Protein AF-A0A931XWQ8-F1 (afdb_monomer_lite)

pLDDT: mean 71.51, std 13.57, range [34.16, 90.56]

Radius of gyration: 16.44 Å; chains: 1; bounding box: 40×34×44 Å

Sequence (235 aa):
MRRKSSWDPRKTVRRCAREARLLRASGARLTRVEERSMDAAIRRLDQKFLREKAELVRDTMLEILRHRKRTPNTLLQRNIWASLDAIALHLDHAGLTPVFKRVAPKMFRDTRLDSPHVVNFEWQLMRDFLGVNERQAAALGLPKTEIAEVLSYAEEHKAGRCGLPYIASRKFSFQESFRRFCGRPDKILEIHHSPQAKAAVAIITGVVNIITLFGLWGITVITVVVLIIIGCAGC

Structure (mmCIF, N/CA/C/O backbone):
data_AF-A0A931XWQ8-F1
#
_entry.id   AF-A0A931XWQ8-F1
#
loop_
_atom_site.group_PDB
_atom_site.id
_atom_site.type_symbol
_atom_site.label_atom_id
_atom_site.label_alt_id
_atom_site.label_comp_id
_atom_site.label_asym_id
_atom_site.label_entity_id
_atom_site.label_seq_id
_atom_site.pdbx_PDB_ins_code
_atom_site.Cartn_x
_atom_site.Cartn_y
_atom_site.Cartn_z
_atom_site.occupancy
_atom_site.B_iso_or_equiv
_atom_site.auth_seq_id
_atom_site.auth_comp_id
_atom_site.auth_asym_id
_atom_site.auth_atom_id
_atom_site.pdbx_PDB_model_num
ATOM 1 N N . MET A 1 1 ? 3.502 16.973 24.111 1.00 34.78 1 MET A N 1
ATOM 2 C CA . MET A 1 1 ? 4.657 16.042 24.143 1.00 34.78 1 MET A CA 1
ATOM 3 C C . MET A 1 1 ? 4.666 15.192 22.873 1.00 34.78 1 MET A C 1
ATOM 5 O O . MET A 1 1 ? 3.773 14.370 22.711 1.00 34.78 1 MET A O 1
ATOM 9 N N . ARG A 1 2 ? 5.623 15.384 21.951 1.00 34.16 2 ARG A N 1
ATOM 10 C CA . ARG A 1 2 ? 5.795 14.479 20.796 1.00 34.16 2 ARG A CA 1
ATOM 11 C C . ARG A 1 2 ? 6.419 13.176 21.306 1.00 34.16 2 ARG A C 1
ATOM 13 O O . ARG A 1 2 ? 7.596 13.170 21.659 1.00 34.16 2 ARG A O 1
ATOM 20 N N . ARG A 1 3 ? 5.647 12.085 21.395 1.00 41.81 3 ARG A N 1
ATOM 21 C CA . ARG A 1 3 ? 6.222 10.751 21.636 1.00 41.81 3 ARG A CA 1
ATOM 22 C C . ARG A 1 3 ? 7.188 10.465 20.484 1.00 41.81 3 ARG A C 1
ATOM 24 O O . ARG A 1 3 ? 6.767 10.466 19.332 1.00 41.81 3 ARG A O 1
ATOM 31 N N . LYS A 1 4 ? 8.479 10.258 20.775 1.00 42.62 4 LYS A N 1
ATOM 32 C CA . LYS A 1 4 ? 9.423 9.729 19.780 1.00 42.62 4 LYS A CA 1
ATOM 33 C C . LYS A 1 4 ? 8.841 8.407 19.279 1.00 42.62 4 LYS A C 1
ATOM 35 O O . LYS A 1 4 ? 8.674 7.479 20.066 1.00 42.62 4 LYS A O 1
ATOM 40 N N . SER A 1 5 ? 8.486 8.362 17.997 1.00 49.62 5 SER A N 1
ATOM 41 C CA . SER A 1 5 ? 8.037 7.149 17.317 1.00 49.62 5 SER A CA 1
ATOM 42 C C . SER A 1 5 ? 9.050 6.030 17.577 1.00 49.62 5 SER A C 1
ATOM 44 O O . SER A 1 5 ? 10.210 6.156 17.193 1.00 49.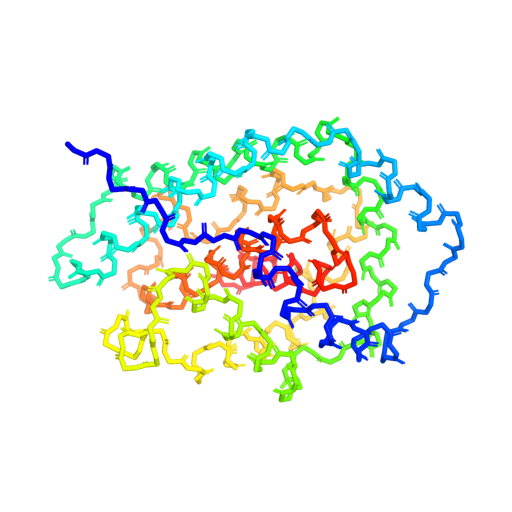62 5 SER A O 1
ATOM 46 N N . SER A 1 6 ? 8.620 4.948 18.233 1.00 56.09 6 SER A N 1
ATOM 47 C CA . SER A 1 6 ? 9.423 3.729 18.427 1.00 56.09 6 SER A CA 1
ATOM 48 C C . SER A 1 6 ? 9.629 2.951 17.124 1.00 56.09 6 SER A C 1
ATOM 50 O O . SER A 1 6 ? 10.470 2.056 17.060 1.00 56.09 6 SER A O 1
ATOM 52 N N . TRP A 1 7 ? 8.870 3.295 16.083 1.00 62.00 7 TRP A N 1
ATOM 53 C CA . TRP A 1 7 ? 9.007 2.720 14.758 1.00 62.00 7 TRP A CA 1
ATOM 54 C C . TRP A 1 7 ? 10.238 3.288 14.045 1.00 62.00 7 TRP A C 1
ATOM 56 O O . TRP A 1 7 ? 10.351 4.496 13.818 1.00 62.00 7 TRP A O 1
ATOM 66 N N . ASP A 1 8 ? 11.147 2.381 13.688 1.00 67.00 8 ASP A N 1
ATOM 67 C CA . ASP A 1 8 ? 12.317 2.631 12.853 1.00 67.00 8 ASP A CA 1
ATOM 68 C C . ASP A 1 8 ? 12.093 1.960 11.482 1.00 67.00 8 ASP A C 1
ATOM 70 O O . ASP A 1 8 ? 12.146 0.722 11.376 1.00 67.00 8 ASP A O 1
ATOM 74 N N . PRO A 1 9 ? 11.862 2.749 10.415 1.00 60.75 9 PRO A N 1
ATOM 75 C CA . PRO A 1 9 ? 11.660 2.225 9.069 1.00 60.75 9 PRO A CA 1
ATOM 76 C C . PRO A 1 9 ? 12.834 1.362 8.596 1.00 60.75 9 PRO A C 1
ATOM 78 O O . PRO A 1 9 ? 12.629 0.365 7.910 1.00 60.75 9 PRO A O 1
ATOM 81 N N . ARG A 1 10 ? 14.072 1.674 9.006 1.00 63.88 10 ARG A N 1
ATOM 82 C CA . ARG A 1 10 ? 15.266 0.925 8.585 1.00 63.88 10 ARG A CA 1
ATOM 83 C C . ARG A 1 10 ? 15.329 -0.449 9.242 1.00 63.88 10 ARG A C 1
ATOM 85 O O . ARG A 1 10 ? 15.713 -1.412 8.581 1.00 63.88 10 ARG A O 1
ATOM 92 N N . LYS A 1 11 ? 14.941 -0.571 10.516 1.00 67.62 11 LYS A N 1
ATOM 93 C CA . LYS A 1 11 ? 14.833 -1.878 11.197 1.00 67.62 11 LYS A CA 1
ATOM 94 C C . LYS A 1 11 ? 13.715 -2.727 10.602 1.00 67.62 11 LYS A C 1
ATOM 96 O O . LYS A 1 11 ? 13.944 -3.905 10.338 1.00 67.62 11 LYS A O 1
ATOM 101 N N . THR A 1 12 ? 12.567 -2.107 10.329 1.00 63.72 12 THR A N 1
ATOM 102 C CA . THR A 1 12 ? 11.424 -2.753 9.664 1.00 63.72 12 THR A CA 1
ATOM 103 C C . THR A 1 12 ? 11.852 -3.306 8.301 1.00 63.72 12 THR A C 1
ATOM 105 O O . THR A 1 12 ? 11.728 -4.501 8.050 1.00 63.72 12 THR A O 1
ATOM 108 N N . VAL A 1 13 ? 12.493 -2.478 7.468 1.00 57.38 13 VAL A N 1
ATOM 109 C CA . VAL A 1 13 ? 13.026 -2.875 6.154 1.00 57.38 13 VAL A CA 1
ATOM 110 C C . VAL A 1 13 ? 14.079 -3.982 6.271 1.00 57.38 13 VAL A C 1
ATOM 112 O O . VAL A 1 13 ? 14.017 -4.952 5.526 1.00 57.38 13 VAL A O 1
ATOM 115 N N . ARG A 1 14 ? 15.027 -3.907 7.215 1.00 64.38 14 ARG A N 1
ATOM 116 C CA . ARG A 1 14 ? 16.051 -4.960 7.392 1.00 64.38 14 ARG A CA 1
ATOM 117 C C . ARG A 1 14 ? 15.453 -6.308 7.793 1.00 64.38 14 ARG A C 1
ATOM 119 O O . ARG A 1 14 ? 15.877 -7.326 7.254 1.00 64.38 14 ARG A O 1
ATOM 126 N N . ARG A 1 15 ? 14.474 -6.326 8.704 1.00 63.69 15 ARG A N 1
ATOM 127 C CA . ARG A 1 15 ? 13.771 -7.556 9.106 1.00 63.69 15 ARG A CA 1
ATOM 128 C C . ARG A 1 15 ? 12.978 -8.141 7.932 1.00 63.69 15 ARG A C 1
ATOM 130 O O . ARG A 1 15 ? 13.037 -9.341 7.686 1.00 63.69 15 ARG A O 1
ATOM 137 N N . CYS A 1 16 ? 12.344 -7.270 7.153 1.00 55.31 16 CYS A N 1
ATOM 138 C CA . CYS A 1 16 ? 11.583 -7.623 5.959 1.00 55.31 16 CYS A CA 1
ATOM 139 C C . CYS A 1 16 ? 12.455 -8.094 4.781 1.00 55.31 16 CYS A C 1
ATOM 141 O O . CYS A 1 16 ? 11.989 -8.841 3.924 1.00 55.31 16 CYS A O 1
ATOM 143 N N . ALA A 1 17 ? 13.733 -7.706 4.733 1.00 58.91 17 ALA A N 1
ATOM 144 C CA . ALA A 1 17 ? 14.622 -7.996 3.608 1.00 58.91 17 ALA A CA 1
ATOM 145 C C . ALA A 1 17 ? 14.921 -9.487 3.421 1.00 58.91 17 ALA A C 1
ATOM 147 O O . ALA A 1 17 ? 15.216 -9.917 2.306 1.00 58.91 17 ALA A O 1
ATOM 148 N N . ARG A 1 18 ? 14.845 -10.285 4.491 1.00 61.44 18 ARG A N 1
ATOM 149 C CA . ARG A 1 18 ? 15.024 -11.740 4.415 1.00 61.44 18 ARG A CA 1
ATOM 150 C C . ARG A 1 18 ? 13.851 -12.408 3.695 1.00 61.44 18 ARG A C 1
ATOM 152 O O . ARG A 1 18 ? 14.070 -13.189 2.780 1.00 61.44 18 ARG A O 1
ATOM 159 N N . GLU A 1 19 ? 12.630 -12.035 4.054 1.00 57.16 19 GLU A N 1
ATOM 160 C CA . GLU A 1 19 ? 11.400 -12.545 3.435 1.00 57.16 19 GLU A CA 1
ATOM 161 C C . GLU A 1 19 ? 11.231 -12.014 1.998 1.00 57.16 19 GLU A C 1
ATOM 163 O O . GLU A 1 19 ? 10.825 -12.736 1.093 1.00 57.16 19 GLU A O 1
ATOM 168 N N . ALA A 1 20 ? 11.680 -10.784 1.731 1.00 54.94 20 ALA A N 1
ATOM 169 C CA . ALA A 1 20 ? 11.745 -10.219 0.382 1.00 54.94 20 ALA A CA 1
ATOM 170 C C . ALA A 1 20 ? 12.610 -11.021 -0.592 1.00 54.94 20 ALA A C 1
ATOM 172 O O . ALA A 1 20 ? 12.330 -11.059 -1.788 1.00 54.94 20 ALA A O 1
ATOM 173 N N . ARG A 1 21 ? 13.699 -11.622 -0.096 1.00 58.78 21 ARG A N 1
ATOM 174 C CA . ARG A 1 21 ? 14.561 -12.489 -0.909 1.00 58.78 21 ARG A CA 1
ATOM 175 C C . ARG A 1 21 ? 13.828 -13.766 -1.303 1.00 58.78 21 ARG A C 1
ATOM 177 O O . ARG A 1 21 ? 14.002 -14.207 -2.432 1.00 58.78 21 ARG A O 1
ATOM 184 N N . LEU A 1 22 ? 12.987 -14.302 -0.418 1.00 55.50 22 LEU A N 1
ATOM 185 C CA . LEU A 1 22 ? 12.126 -15.448 -0.718 1.00 55.50 22 LEU A CA 1
ATOM 186 C C . LEU A 1 22 ? 11.080 -15.074 -1.775 1.00 55.50 22 LEU A C 1
ATOM 188 O O . LEU A 1 22 ? 10.923 -15.800 -2.748 1.00 55.50 22 LEU A O 1
ATOM 192 N N . LEU A 1 23 ? 10.477 -13.885 -1.666 1.00 52.88 23 LEU A N 1
ATOM 193 C CA . LEU A 1 23 ? 9.526 -13.383 -2.666 1.00 52.88 23 LEU A CA 1
ATOM 194 C C . LEU A 1 23 ? 10.171 -13.085 -4.028 1.00 52.88 23 LEU A C 1
ATOM 196 O O . LEU A 1 23 ? 9.579 -13.351 -5.070 1.00 52.88 23 LEU A O 1
ATOM 200 N N . ARG A 1 24 ? 11.414 -12.584 -4.046 1.00 54.22 24 ARG A N 1
ATOM 201 C CA . ARG A 1 24 ? 12.207 -12.436 -5.282 1.00 54.22 24 ARG A CA 1
ATOM 202 C C . ARG A 1 24 ? 12.597 -13.776 -5.902 1.00 54.22 24 ARG A C 1
ATOM 204 O O . ARG A 1 24 ? 12.784 -13.830 -7.112 1.00 54.22 24 ARG A O 1
ATOM 211 N N . ALA A 1 25 ? 12.754 -14.823 -5.096 1.00 51.62 25 ALA A N 1
ATOM 212 C CA . ALA A 1 25 ? 13.016 -16.168 -5.594 1.00 51.62 25 ALA A CA 1
ATOM 213 C C . ALA A 1 25 ? 11.754 -16.814 -6.193 1.00 51.62 25 ALA A C 1
ATOM 215 O O . ALA A 1 25 ? 11.880 -17.627 -7.103 1.00 51.62 25 ALA A O 1
ATOM 216 N N . SER A 1 26 ? 10.563 -16.428 -5.719 1.00 45.28 26 SER A N 1
ATOM 217 C CA . SER A 1 26 ? 9.271 -16.935 -6.201 1.00 45.28 26 SER A CA 1
ATOM 218 C C . SER A 1 26 ? 8.605 -16.088 -7.296 1.00 45.28 26 SER A C 1
ATOM 220 O O . SER A 1 26 ? 7.638 -16.546 -7.891 1.00 45.28 26 SER A O 1
ATOM 222 N N . GLY A 1 27 ? 9.074 -14.863 -7.558 1.00 52.09 27 GLY A N 1
ATOM 223 C CA . GLY A 1 27 ? 8.512 -13.966 -8.575 1.00 52.09 27 GLY A CA 1
ATOM 224 C C . GLY A 1 27 ? 9.254 -14.003 -9.916 1.00 52.09 27 GLY A C 1
ATOM 225 O O . GLY A 1 27 ? 10.449 -14.300 -9.979 1.00 52.09 27 GLY A O 1
ATOM 226 N N . ALA A 1 28 ? 8.563 -13.637 -11.001 1.00 55.44 28 ALA A N 1
ATOM 227 C CA . ALA A 1 28 ? 9.181 -13.438 -12.311 1.00 55.44 28 ALA A CA 1
ATOM 228 C C . ALA A 1 28 ? 10.357 -12.444 -12.225 1.00 55.44 28 ALA A C 1
ATOM 230 O O . ALA A 1 28 ? 10.216 -11.338 -11.693 1.00 55.44 28 ALA A O 1
ATOM 231 N N . ARG A 1 29 ? 11.524 -12.823 -12.766 1.00 64.94 29 ARG A N 1
ATOM 232 C CA . ARG A 1 29 ? 12.708 -11.949 -12.797 1.00 64.94 29 ARG A CA 1
ATOM 233 C C . ARG A 1 29 ? 12.416 -10.723 -13.661 1.00 64.94 29 ARG A C 1
ATOM 235 O O . ARG A 1 29 ? 12.134 -10.856 -14.851 1.00 64.94 29 ARG A O 1
ATOM 242 N N . LEU A 1 30 ? 12.519 -9.533 -13.073 1.00 69.44 30 LEU A N 1
ATOM 243 C CA . LEU A 1 30 ? 12.523 -8.302 -13.853 1.00 69.44 30 LEU A CA 1
ATOM 244 C C . LEU A 1 30 ? 13.760 -8.241 -14.742 1.00 69.44 30 LEU A C 1
ATOM 246 O O . LEU A 1 30 ? 14.826 -8.768 -14.419 1.00 69.44 30 LEU A O 1
ATOM 250 N N . THR A 1 31 ? 13.625 -7.558 -15.871 1.00 78.81 31 THR A N 1
ATOM 251 C CA . THR A 1 31 ? 14.789 -7.208 -16.679 1.00 78.81 31 THR A CA 1
ATOM 252 C C . THR A 1 31 ? 15.627 -6.158 -15.949 1.00 78.81 31 THR A C 1
ATOM 254 O O . THR A 1 31 ? 15.098 -5.301 -15.241 1.00 78.81 31 THR A O 1
ATOM 257 N N . ARG A 1 32 ? 16.942 -6.133 -16.201 1.00 79.31 32 ARG A N 1
ATOM 258 C CA . ARG A 1 32 ? 17.842 -5.092 -15.660 1.00 79.31 32 ARG A CA 1
ATOM 259 C C . ARG A 1 32 ? 17.359 -3.667 -15.968 1.00 79.31 32 ARG A C 1
ATOM 261 O O . ARG A 1 32 ? 17.630 -2.741 -15.211 1.00 79.31 32 ARG A O 1
ATOM 268 N N . VAL A 1 33 ? 16.671 -3.475 -17.096 1.00 82.31 33 VAL A N 1
ATOM 269 C CA . VAL A 1 33 ? 16.118 -2.175 -17.509 1.00 82.31 33 VAL A CA 1
ATOM 270 C C . VAL A 1 33 ? 14.942 -1.767 -16.621 1.00 82.31 33 VAL A C 1
ATOM 272 O O . VAL A 1 33 ? 14.842 -0.604 -16.227 1.00 82.31 33 VAL A O 1
ATOM 275 N N . GLU A 1 34 ? 14.066 -2.710 -16.283 1.00 78.06 34 GLU A N 1
ATOM 276 C CA . GLU A 1 34 ? 12.936 -2.478 -15.380 1.00 78.06 34 GLU A CA 1
ATOM 277 C C . GLU A 1 34 ? 13.410 -2.203 -13.953 1.00 78.06 34 GLU A C 1
ATOM 279 O O . GLU A 1 34 ? 12.931 -1.252 -13.338 1.00 78.06 34 GLU A O 1
ATOM 284 N N . GLU A 1 35 ? 14.406 -2.951 -13.473 1.00 76.31 35 GLU A N 1
ATOM 285 C CA . GLU A 1 35 ? 15.042 -2.713 -12.171 1.00 76.31 35 GLU A CA 1
ATOM 286 C C . GLU A 1 35 ? 15.635 -1.300 -12.094 1.00 76.31 35 GLU A C 1
ATOM 288 O O . GLU A 1 35 ? 15.300 -0.533 -11.194 1.00 76.31 35 GLU A O 1
ATOM 293 N N . ARG A 1 36 ? 16.433 -0.898 -13.094 1.00 81.44 36 ARG A N 1
ATOM 294 C CA . ARG A 1 36 ? 17.011 0.457 -13.159 1.00 81.44 36 ARG A CA 1
ATOM 295 C C . ARG A 1 36 ? 15.950 1.551 -13.243 1.00 81.44 36 ARG A C 1
ATOM 297 O O . ARG A 1 36 ? 16.112 2.605 -12.634 1.00 81.44 36 ARG A O 1
ATOM 304 N N . SER A 1 37 ? 14.879 1.320 -14.003 1.00 82.12 37 SER A N 1
ATOM 305 C CA . SER A 1 37 ? 13.774 2.279 -14.127 1.00 82.12 37 SER A CA 1
ATOM 306 C C . SER A 1 37 ? 13.051 2.469 -12.793 1.00 82.12 37 SER A C 1
ATOM 308 O O . SER A 1 37 ? 12.693 3.592 -12.442 1.00 82.12 37 SER A O 1
ATOM 310 N N . MET A 1 38 ? 12.862 1.380 -12.045 1.00 76.06 38 MET A N 1
ATOM 311 C CA . MET A 1 38 ? 12.266 1.407 -10.712 1.00 76.06 38 MET A CA 1
ATOM 312 C C . MET A 1 38 ? 13.172 2.134 -9.718 1.00 76.06 38 MET A C 1
ATOM 314 O O . MET A 1 38 ? 12.716 3.053 -9.043 1.00 76.06 38 MET A O 1
ATOM 318 N N . ASP A 1 39 ? 14.465 1.806 -9.690 1.00 76.12 39 ASP A N 1
ATOM 319 C CA . ASP A 1 39 ? 15.441 2.472 -8.823 1.00 76.12 39 ASP A CA 1
ATOM 320 C C . ASP A 1 39 ? 15.518 3.980 -9.102 1.00 76.12 39 ASP A C 1
ATOM 322 O O . ASP A 1 39 ? 15.597 4.788 -8.175 1.00 76.12 39 ASP A O 1
ATOM 326 N N . ALA A 1 40 ? 15.464 4.380 -10.376 1.00 83.25 40 ALA A N 1
ATOM 327 C CA . ALA A 1 40 ? 15.453 5.785 -10.767 1.00 83.25 40 ALA A CA 1
ATOM 328 C C . ALA A 1 40 ? 14.192 6.516 -10.277 1.00 83.25 40 ALA A C 1
ATOM 330 O O . ALA A 1 40 ? 14.302 7.636 -9.780 1.00 83.25 40 ALA A O 1
ATOM 331 N N . ALA A 1 41 ? 13.013 5.891 -10.378 1.00 80.62 41 ALA A N 1
ATOM 332 C CA . ALA A 1 41 ? 11.770 6.454 -9.849 1.00 80.62 41 ALA A CA 1
ATOM 333 C C . ALA A 1 41 ? 11.809 6.558 -8.314 1.00 80.62 41 ALA A C 1
ATOM 335 O O . ALA A 1 41 ? 11.478 7.603 -7.759 1.00 80.62 41 ALA A O 1
ATOM 336 N N . ILE A 1 42 ? 12.300 5.523 -7.624 1.00 75.88 42 ILE A N 1
ATOM 337 C CA . ILE A 1 42 ? 12.433 5.509 -6.159 1.00 75.88 42 ILE A CA 1
ATOM 338 C C . ILE A 1 42 ? 13.379 6.612 -5.673 1.00 75.88 42 ILE A C 1
ATOM 340 O O . ILE A 1 42 ? 13.092 7.266 -4.674 1.00 75.88 42 ILE A O 1
ATOM 344 N N . ARG A 1 43 ? 14.486 6.873 -6.380 1.00 82.12 43 ARG A N 1
ATOM 345 C CA . ARG A 1 43 ? 15.426 7.953 -6.023 1.00 82.12 43 ARG A CA 1
ATOM 346 C C . ARG A 1 43 ? 14.812 9.353 -6.085 1.00 82.12 43 ARG A C 1
ATOM 348 O O . ARG A 1 43 ? 15.346 10.256 -5.451 1.00 82.12 43 ARG A O 1
ATOM 355 N N . ARG A 1 44 ? 13.721 9.542 -6.832 1.00 86.19 44 ARG A N 1
ATOM 356 C CA . ARG A 1 44 ? 12.997 10.823 -6.927 1.00 86.19 44 ARG A CA 1
ATOM 357 C C . ARG A 1 44 ? 11.966 11.009 -5.819 1.00 86.19 44 ARG A C 1
ATOM 359 O O . ARG A 1 44 ? 11.439 12.104 -5.656 1.00 86.19 44 ARG A O 1
ATOM 366 N N . LEU A 1 45 ? 11.663 9.954 -5.069 1.00 82.81 45 LEU A N 1
ATOM 367 C CA . LEU A 1 45 ? 10.723 10.033 -3.967 1.00 82.81 45 LEU A CA 1
ATOM 368 C C . LEU A 1 45 ? 11.345 10.789 -2.789 1.00 82.81 45 LEU A C 1
ATOM 370 O O . LEU A 1 45 ? 12.343 10.362 -2.210 1.00 82.81 45 LEU A O 1
ATOM 374 N N . ASP A 1 46 ? 10.691 11.872 -2.374 1.00 85.25 46 ASP A N 1
ATOM 375 C CA . ASP A 1 46 ? 10.937 12.508 -1.081 1.00 85.25 46 ASP A CA 1
ATOM 376 C C . ASP A 1 46 ? 10.599 11.543 0.072 1.00 85.25 46 ASP A C 1
ATOM 378 O O . ASP A 1 46 ? 9.439 11.282 0.408 1.00 85.25 46 ASP A O 1
ATOM 382 N N . GLN A 1 47 ? 11.656 11.001 0.677 1.00 76.50 47 GLN A N 1
ATOM 383 C CA . GLN A 1 47 ? 11.567 10.046 1.778 1.00 76.50 47 GLN A CA 1
ATOM 384 C C . GLN A 1 47 ? 11.060 10.684 3.069 1.00 76.50 47 GLN A C 1
ATOM 386 O O . GLN A 1 47 ? 10.397 10.015 3.865 1.00 76.50 47 GLN A O 1
ATOM 391 N N . LYS A 1 48 ? 11.382 11.961 3.295 1.00 83.06 48 LYS A N 1
ATOM 392 C CA . LYS A 1 48 ? 10.949 12.685 4.488 1.00 83.06 48 LYS A CA 1
ATOM 393 C C . LYS A 1 48 ? 9.446 12.916 4.409 1.00 83.06 48 LYS A C 1
ATOM 395 O O . LYS A 1 48 ? 8.741 12.552 5.346 1.00 83.06 48 LYS A O 1
ATOM 400 N N . PHE A 1 49 ? 8.965 13.403 3.269 1.00 86.50 49 PHE A N 1
ATOM 401 C CA . PHE A 1 49 ? 7.539 13.577 3.007 1.00 86.50 49 PHE A CA 1
ATOM 402 C C . PHE A 1 49 ? 6.755 12.271 3.192 1.00 86.50 49 PHE A C 1
ATOM 404 O O . PHE A 1 49 ? 5.794 12.228 3.962 1.00 86.50 49 PHE A O 1
ATOM 411 N N . LEU A 1 50 ? 7.185 11.182 2.540 1.00 80.00 50 LEU A N 1
ATOM 412 C CA . LEU A 1 50 ? 6.487 9.895 2.636 1.00 80.00 50 LEU A CA 1
ATOM 413 C C . LEU A 1 50 ? 6.473 9.353 4.069 1.00 80.00 50 LEU A C 1
ATOM 415 O O . LEU A 1 50 ? 5.455 8.824 4.514 1.00 80.00 50 LEU A O 1
ATOM 419 N N . ARG A 1 51 ? 7.561 9.541 4.824 1.00 77.44 51 ARG A N 1
ATOM 420 C CA . ARG A 1 51 ? 7.619 9.172 6.241 1.00 77.44 51 ARG A CA 1
ATOM 421 C C . ARG A 1 51 ? 6.672 10.007 7.103 1.00 77.44 51 ARG A C 1
ATOM 423 O O . ARG A 1 51 ? 5.977 9.443 7.939 1.00 77.44 51 ARG A O 1
ATOM 430 N N . GLU A 1 52 ? 6.629 11.320 6.917 1.00 83.81 52 GLU A N 1
ATOM 431 C CA . GLU A 1 52 ? 5.745 12.199 7.693 1.00 83.81 52 GLU A CA 1
ATOM 432 C C . GLU A 1 52 ? 4.268 11.864 7.448 1.00 83.81 52 GLU A C 1
ATOM 434 O O . GLU A 1 52 ? 3.486 11.758 8.396 1.00 83.81 52 GLU A O 1
ATOM 439 N N . LYS A 1 53 ? 3.882 11.616 6.188 1.00 83.50 53 LYS A N 1
ATOM 440 C CA . LYS A 1 53 ? 2.517 11.183 5.847 1.00 83.50 53 LYS A CA 1
ATOM 441 C C . LYS A 1 53 ? 2.187 9.811 6.419 1.00 83.50 53 LYS A C 1
ATOM 443 O O . LYS A 1 53 ? 1.091 9.608 6.932 1.00 83.50 53 LYS A O 1
ATOM 448 N N . ALA A 1 54 ? 3.138 8.891 6.384 1.00 78.38 54 ALA A N 1
ATOM 449 C CA . ALA A 1 54 ? 2.987 7.577 6.978 1.00 78.38 54 ALA A CA 1
ATOM 450 C C . ALA A 1 54 ? 2.784 7.601 8.492 1.00 78.38 54 ALA A C 1
ATOM 452 O O . ALA A 1 54 ? 1.891 6.926 8.999 1.00 78.38 54 ALA A O 1
ATOM 453 N N . GLU A 1 55 ? 3.605 8.368 9.210 1.00 82.50 55 GLU A N 1
ATOM 454 C CA . GLU A 1 55 ? 3.482 8.538 10.658 1.00 82.50 55 GLU A CA 1
ATOM 455 C C . GLU A 1 55 ? 2.116 9.147 11.003 1.00 82.50 55 GLU A C 1
ATOM 457 O O . GLU A 1 55 ? 1.441 8.653 11.906 1.00 82.50 55 GLU A O 1
ATOM 462 N N . LEU A 1 56 ? 1.649 10.127 10.219 1.00 84.38 56 LEU A N 1
ATOM 463 C CA . LEU A 1 56 ? 0.315 10.703 10.377 1.00 84.38 56 LEU A CA 1
ATOM 464 C C . LEU A 1 56 ? -0.799 9.667 10.165 1.00 84.38 56 LEU A C 1
ATOM 466 O O . LEU A 1 56 ? -1.705 9.579 10.997 1.00 84.38 56 LEU A O 1
ATOM 470 N N . VAL A 1 57 ? -0.737 8.856 9.100 1.00 81.50 57 VAL A N 1
ATOM 471 C CA . VAL A 1 57 ? -1.725 7.785 8.878 1.00 81.50 57 VAL A CA 1
ATOM 472 C C . VAL A 1 57 ? -1.680 6.774 10.018 1.00 81.50 57 VAL A C 1
ATOM 474 O O . VAL A 1 57 ? -2.729 6.436 10.558 1.00 81.50 57 VAL A O 1
ATOM 477 N N . ARG A 1 58 ? -0.491 6.327 10.433 1.00 82.00 58 ARG A N 1
ATOM 478 C CA . ARG A 1 58 ? -0.318 5.378 11.540 1.00 82.00 58 ARG A CA 1
ATOM 479 C C . ARG A 1 58 ? -0.981 5.875 12.817 1.00 82.00 58 ARG A C 1
ATOM 481 O O . ARG A 1 58 ? -1.773 5.154 13.419 1.00 82.00 58 ARG A O 1
ATOM 488 N N . ASP A 1 59 ? -0.632 7.085 1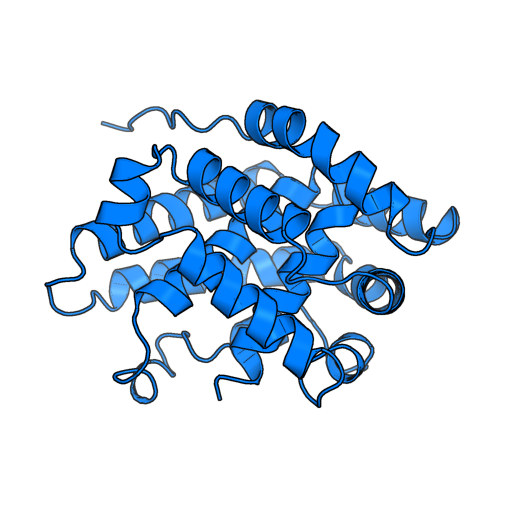3.237 1.00 84.75 59 ASP A N 1
ATOM 489 C CA . ASP A 1 59 ? -1.079 7.642 14.509 1.00 84.75 59 ASP A CA 1
ATOM 490 C C . ASP A 1 59 ? -2.596 7.869 14.483 1.00 84.75 59 ASP A C 1
ATOM 492 O O . ASP A 1 59 ? -3.291 7.525 15.440 1.00 84.75 59 ASP A O 1
ATOM 496 N N . THR A 1 60 ? -3.127 8.326 13.344 1.00 81.00 60 THR A N 1
ATOM 497 C CA . THR A 1 60 ? -4.571 8.500 13.135 1.00 81.00 60 THR A CA 1
ATOM 498 C C . THR A 1 60 ? -5.317 7.162 13.119 1.00 81.00 60 THR A C 1
ATOM 500 O O . THR A 1 60 ? -6.370 7.033 13.739 1.00 81.00 60 THR A O 1
ATOM 503 N N . MET A 1 61 ? -4.766 6.136 12.464 1.00 78.38 61 MET A N 1
ATOM 504 C CA . MET A 1 61 ? -5.333 4.785 12.448 1.00 78.38 61 MET A CA 1
ATOM 505 C C . MET A 1 61 ? -5.344 4.161 13.843 1.00 78.38 61 MET A C 1
ATOM 507 O O . MET A 1 61 ? -6.342 3.560 14.235 1.00 78.38 61 MET A O 1
ATOM 511 N N . LEU A 1 62 ? -4.268 4.322 14.617 1.00 81.50 62 LEU A N 1
ATOM 512 C CA . LEU A 1 62 ? -4.214 3.855 16.003 1.00 81.50 62 LEU A CA 1
ATOM 513 C C . LEU A 1 62 ? -5.276 4.535 16.867 1.00 81.50 62 LEU A C 1
ATOM 515 O O . LEU A 1 62 ? -5.896 3.864 17.690 1.00 81.50 62 LEU A O 1
ATOM 519 N N . GLU A 1 63 ? -5.500 5.833 16.674 1.00 83.88 63 GLU A N 1
ATOM 520 C CA . GLU A 1 63 ? -6.556 6.570 17.367 1.00 83.88 63 GLU A CA 1
ATOM 521 C C . GLU A 1 63 ? -7.945 6.019 17.014 1.00 83.88 63 GLU A C 1
ATOM 523 O O . GLU A 1 63 ? -8.711 5.649 17.906 1.00 83.88 63 GLU A O 1
ATOM 528 N N . ILE A 1 64 ? -8.243 5.858 15.720 1.00 77.94 64 ILE A N 1
ATOM 529 C CA . ILE A 1 64 ? -9.515 5.284 15.255 1.00 77.94 64 ILE A CA 1
ATOM 530 C C . ILE A 1 64 ? -9.722 3.876 15.826 1.00 77.94 64 ILE A C 1
ATOM 532 O O . ILE A 1 64 ? -10.784 3.584 16.371 1.00 77.94 64 ILE A O 1
ATOM 536 N N . LEU A 1 65 ? -8.713 3.005 15.752 1.00 77.25 65 LEU A N 1
ATOM 537 C CA . LEU A 1 65 ? -8.827 1.616 16.200 1.00 77.25 65 LEU A CA 1
ATOM 538 C C . LEU A 1 65 ? -8.992 1.499 17.720 1.00 77.25 65 LEU A C 1
ATOM 540 O O . LEU A 1 65 ? -9.778 0.672 18.188 1.00 77.25 65 LEU A O 1
ATOM 544 N N . ARG A 1 66 ? -8.309 2.346 18.503 1.00 82.12 66 ARG A N 1
ATOM 545 C CA . ARG A 1 66 ? -8.483 2.418 19.967 1.00 82.12 66 ARG A CA 1
ATOM 546 C C . ARG A 1 66 ? -9.876 2.900 20.361 1.00 82.12 66 ARG A C 1
ATOM 548 O O . ARG A 1 66 ? -10.385 2.499 21.406 1.00 82.12 66 ARG A O 1
ATOM 555 N N . HIS A 1 67 ? -10.503 3.714 19.517 1.00 80.69 67 HIS A N 1
ATOM 556 C CA . HIS A 1 67 ? -11.818 4.299 19.759 1.00 80.69 67 HIS A CA 1
ATOM 557 C C . HIS A 1 67 ? -12.930 3.719 18.875 1.00 80.69 67 HIS A C 1
ATOM 559 O O . HIS A 1 67 ? -14.012 4.294 18.825 1.00 80.69 67 HIS A O 1
ATOM 565 N N . ARG A 1 68 ? -12.728 2.545 18.258 1.00 72.31 68 ARG A N 1
ATOM 566 C CA . ARG A 1 68 ? -13.659 1.935 17.284 1.00 72.31 68 ARG A CA 1
ATOM 567 C C . ARG A 1 68 ? -15.092 1.691 17.778 1.00 72.31 68 ARG A C 1
ATOM 569 O O . ARG A 1 68 ? -15.986 1.471 16.978 1.00 72.31 68 ARG A O 1
ATOM 576 N N . LYS A 1 69 ? -15.310 1.679 19.099 1.00 71.56 69 LYS A N 1
ATOM 577 C CA . LYS A 1 69 ? -16.645 1.552 19.717 1.00 71.56 69 LYS A CA 1
ATOM 578 C C . LYS A 1 69 ? -17.426 2.875 19.745 1.00 71.56 69 LYS A C 1
ATOM 580 O O . LYS A 1 69 ? -18.580 2.883 20.151 1.00 71.56 69 LYS A O 1
ATOM 585 N N . ARG A 1 70 ? -16.788 3.992 19.391 1.00 72.12 70 ARG A N 1
ATOM 586 C CA . ARG A 1 70 ? -17.403 5.320 19.297 1.00 72.12 70 ARG A CA 1
ATOM 587 C C . ARG A 1 70 ? -17.814 5.596 17.853 1.00 72.12 70 ARG A C 1
ATOM 589 O O . ARG A 1 70 ? -17.312 4.959 16.930 1.00 72.12 70 ARG A O 1
ATOM 596 N N . THR A 1 71 ? -18.690 6.580 17.664 1.00 68.00 71 THR A N 1
ATOM 597 C CA . THR A 1 71 ? -19.046 7.088 16.336 1.00 68.00 71 THR A CA 1
ATOM 598 C C . THR A 1 71 ? -17.777 7.416 15.541 1.00 68.00 71 THR A C 1
ATOM 600 O O . THR A 1 71 ? -16.888 8.084 16.085 1.00 68.00 71 THR A O 1
ATOM 603 N N . PRO A 1 72 ? -17.661 6.958 14.280 1.00 65.88 72 PRO A N 1
ATOM 604 C CA . PRO A 1 72 ? -16.486 7.218 13.465 1.00 65.88 72 PRO A CA 1
ATOM 605 C C . PRO A 1 72 ? -16.188 8.715 13.371 1.00 65.88 72 PRO A C 1
ATOM 607 O O . PRO A 1 72 ? -17.042 9.513 12.987 1.00 65.88 72 PRO A O 1
ATOM 610 N N . ASN A 1 73 ? -14.962 9.105 13.722 1.00 73.62 73 ASN A N 1
ATOM 611 C CA . ASN A 1 73 ? -14.537 10.491 13.593 1.00 73.62 73 ASN A CA 1
ATOM 612 C C . ASN A 1 73 ? -14.192 10.780 12.126 1.00 73.62 73 ASN A C 1
ATOM 614 O O . ASN A 1 73 ? -13.112 10.433 11.637 1.00 73.62 73 ASN A O 1
ATOM 618 N N . THR A 1 74 ? -15.122 11.431 11.432 1.00 74.50 74 THR A N 1
ATOM 619 C CA . THR A 1 74 ? -15.005 11.772 10.010 1.00 74.50 74 THR A CA 1
ATOM 620 C C . THR A 1 74 ? -13.808 12.677 9.713 1.00 74.50 74 THR A C 1
ATOM 622 O O . THR A 1 74 ? -13.228 12.572 8.635 1.00 74.50 74 THR A O 1
ATOM 625 N N . LEU A 1 75 ? -13.371 13.517 10.660 1.00 79.25 75 LEU A N 1
ATOM 626 C CA . LEU A 1 75 ? -12.173 14.350 10.500 1.00 79.25 75 LEU A CA 1
ATOM 627 C C . LEU A 1 75 ? -10.893 13.506 10.506 1.00 79.25 75 LEU A C 1
ATOM 629 O O . LEU A 1 75 ? -10.024 13.708 9.660 1.00 79.25 75 LEU A O 1
ATOM 633 N N . LEU A 1 76 ? -10.789 12.521 11.404 1.00 79.25 76 LEU A N 1
ATOM 634 C CA . LEU A 1 76 ? -9.649 11.594 11.424 1.00 79.25 76 LEU A CA 1
ATOM 635 C C . LEU A 1 76 ? -9.599 10.753 10.144 1.00 79.25 76 LEU A C 1
ATOM 637 O O . LEU A 1 76 ? -8.537 10.601 9.542 1.00 79.25 76 LEU A O 1
ATOM 641 N N . GLN A 1 77 ? -10.750 10.274 9.672 1.00 75.19 77 GLN A N 1
ATOM 642 C CA . GLN A 1 77 ? -10.832 9.565 8.394 1.00 75.1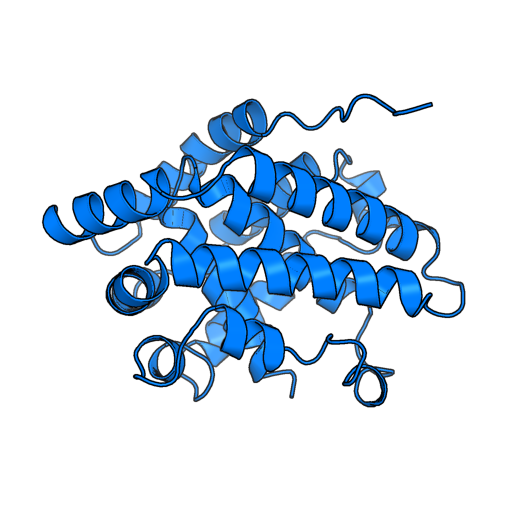9 77 GLN A CA 1
ATOM 643 C C . GLN A 1 77 ? -10.399 10.466 7.228 1.00 75.19 77 GLN A C 1
ATOM 645 O O . GLN A 1 77 ? -9.552 10.065 6.431 1.00 75.19 77 GLN A O 1
ATOM 650 N N . ARG A 1 78 ? -10.890 11.710 7.155 1.00 79.50 78 ARG A N 1
ATOM 651 C CA . ARG A 1 78 ? -10.457 12.691 6.141 1.00 79.50 78 ARG A CA 1
ATOM 652 C C . ARG A 1 78 ? -8.949 12.941 6.175 1.00 79.50 78 ARG A C 1
ATOM 654 O O . ARG A 1 78 ? -8.346 13.020 5.112 1.00 79.50 78 ARG A O 1
ATOM 661 N N . ASN A 1 79 ? -8.326 12.998 7.351 1.00 80.94 79 ASN A N 1
ATOM 662 C CA . ASN A 1 79 ? -6.874 13.181 7.472 1.00 80.94 79 ASN A CA 1
ATOM 663 C C . ASN A 1 79 ? -6.068 11.996 6.926 1.00 80.94 79 ASN A C 1
ATOM 665 O O . ASN A 1 79 ? -5.037 12.204 6.276 1.00 80.94 79 ASN A O 1
ATOM 669 N N . ILE A 1 80 ? -6.531 10.762 7.153 1.00 78.44 80 ILE A N 1
ATOM 670 C CA . ILE A 1 80 ? -5.923 9.568 6.548 1.00 78.44 80 ILE A CA 1
ATOM 671 C C . ILE A 1 80 ? -5.998 9.675 5.030 1.00 78.44 80 ILE A C 1
ATOM 673 O O . ILE A 1 80 ? -4.978 9.566 4.355 1.00 78.44 80 ILE A O 1
ATOM 677 N N . TRP A 1 81 ? -7.180 9.969 4.497 1.00 79.69 81 TRP A N 1
ATOM 678 C CA . TRP A 1 81 ? -7.394 10.038 3.055 1.00 79.69 81 TRP A CA 1
ATOM 679 C C . TRP A 1 81 ? -6.659 11.189 2.381 1.00 79.69 81 TRP A C 1
ATOM 681 O O . TRP A 1 81 ? -6.046 10.977 1.343 1.00 79.69 81 TRP A O 1
ATOM 691 N N . ALA A 1 82 ? -6.605 12.365 3.003 1.00 83.12 82 ALA A N 1
ATOM 692 C CA . ALA A 1 82 ? -5.782 13.471 2.524 1.00 83.12 82 ALA A CA 1
ATOM 693 C C . ALA A 1 82 ? -4.289 13.099 2.495 1.00 83.12 82 ALA A C 1
ATOM 695 O O . ALA A 1 82 ? -3.555 13.511 1.599 1.00 83.12 82 ALA A O 1
ATOM 696 N N . SER A 1 83 ? -3.829 12.294 3.457 1.00 84.06 83 SER A N 1
ATOM 697 C CA . SER A 1 83 ? -2.450 11.795 3.477 1.00 84.06 83 SER A CA 1
ATOM 698 C C . SER A 1 83 ? -2.202 10.761 2.381 1.00 84.06 83 SER A C 1
ATOM 700 O O . SER A 1 83 ? -1.165 10.826 1.725 1.00 84.06 83 SER A O 1
ATOM 702 N N . LEU A 1 84 ? -3.152 9.853 2.147 1.00 79.75 84 LEU A N 1
ATOM 703 C CA . LEU A 1 84 ? -3.097 8.869 1.065 1.00 79.75 84 LEU A CA 1
ATOM 704 C C . LEU A 1 84 ? -3.132 9.530 -0.316 1.00 79.75 84 LEU A C 1
ATOM 706 O O . LEU A 1 84 ? -2.322 9.172 -1.162 1.00 79.75 84 LEU A O 1
ATOM 710 N N . ASP A 1 85 ? -3.992 10.528 -0.528 1.00 83.69 85 ASP A N 1
ATOM 711 C CA . ASP A 1 85 ? -4.052 11.306 -1.771 1.00 83.69 85 ASP A CA 1
ATOM 712 C C . ASP A 1 85 ? -2.727 12.040 -2.023 1.00 83.69 85 ASP A C 1
ATOM 714 O O . ASP A 1 85 ? -2.203 12.023 -3.137 1.00 83.69 85 ASP A O 1
ATOM 718 N N . ALA A 1 86 ? -2.144 12.645 -0.982 1.00 86.56 86 ALA A N 1
ATOM 719 C CA . ALA A 1 86 ? -0.860 13.333 -1.087 1.00 86.56 86 ALA A CA 1
ATOM 720 C C . ALA A 1 86 ? 0.291 12.358 -1.397 1.00 86.56 86 ALA A C 1
ATOM 722 O O . ALA A 1 86 ? 1.160 12.663 -2.212 1.00 86.56 86 ALA A O 1
ATOM 723 N N . ILE A 1 87 ? 0.283 11.175 -0.775 1.00 83.50 87 ILE A N 1
ATOM 724 C CA . ILE A 1 87 ? 1.209 10.085 -1.094 1.00 83.50 87 ILE A CA 1
ATOM 725 C C . ILE A 1 87 ? 1.029 9.658 -2.555 1.00 83.50 87 ILE A C 1
ATOM 727 O O . ILE A 1 87 ? 2.006 9.600 -3.294 1.00 83.50 87 ILE A O 1
ATOM 731 N N . ALA A 1 88 ? -0.201 9.389 -2.985 1.00 82.62 88 ALA A N 1
ATOM 732 C CA . ALA A 1 88 ? -0.514 8.911 -4.326 1.00 82.62 88 ALA A CA 1
ATOM 733 C C . ALA A 1 88 ? -0.055 9.897 -5.409 1.00 82.62 88 ALA A C 1
ATOM 735 O O . ALA A 1 88 ? 0.636 9.501 -6.348 1.00 82.62 88 ALA A O 1
ATOM 736 N N . LEU A 1 89 ? -0.350 11.186 -5.219 1.00 88.50 89 LEU A N 1
ATOM 737 C CA . LEU A 1 89 ? 0.102 12.261 -6.099 1.00 88.50 89 LEU A CA 1
ATOM 738 C C . LEU A 1 89 ? 1.633 12.317 -6.186 1.00 88.50 89 LEU A C 1
ATOM 740 O O . LEU A 1 89 ? 2.193 12.479 -7.267 1.00 88.50 89 LEU A O 1
ATOM 744 N N . HIS A 1 90 ? 2.322 12.139 -5.057 1.00 88.06 90 HIS A N 1
ATOM 745 C CA . HIS A 1 90 ? 3.783 12.113 -5.019 1.00 88.06 90 HIS A CA 1
ATOM 746 C C . HIS A 1 90 ? 4.375 10.913 -5.769 1.00 88.06 90 HIS A C 1
ATOM 748 O O . HIS A 1 90 ? 5.348 11.069 -6.506 1.00 88.06 90 HIS A O 1
ATOM 754 N N . LEU A 1 91 ? 3.772 9.726 -5.641 1.00 84.62 91 LEU A N 1
ATOM 755 C CA . LEU A 1 91 ? 4.180 8.538 -6.404 1.00 84.62 91 LEU A CA 1
ATOM 756 C C . LEU A 1 91 ? 3.999 8.753 -7.914 1.00 84.62 91 LEU A C 1
ATOM 758 O O . LEU A 1 91 ? 4.884 8.403 -8.702 1.00 84.62 91 LEU A O 1
ATOM 762 N N . ASP A 1 92 ? 2.877 9.353 -8.315 1.00 87.31 92 ASP A N 1
ATOM 763 C CA . ASP A 1 92 ? 2.601 9.708 -9.708 1.00 87.31 92 ASP A CA 1
ATOM 764 C C . ASP A 1 92 ? 3.635 10.718 -10.240 1.00 87.31 92 ASP A C 1
ATOM 766 O O . ASP A 1 92 ? 4.266 10.462 -11.270 1.00 87.31 92 ASP A O 1
ATOM 770 N N . HIS A 1 93 ? 3.890 11.811 -9.512 1.00 90.56 93 HIS A N 1
ATOM 771 C CA . HIS A 1 93 ? 4.859 12.851 -9.888 1.00 90.56 93 HIS A CA 1
ATOM 772 C C . HIS A 1 93 ? 6.308 12.355 -9.949 1.00 90.56 93 HIS A C 1
ATOM 774 O O . HIS A 1 93 ? 7.069 12.776 -10.821 1.00 90.56 93 HIS A O 1
ATOM 780 N N . ALA A 1 94 ? 6.700 11.423 -9.079 1.00 87.50 94 ALA A N 1
ATOM 781 C CA . ALA A 1 94 ? 8.026 10.807 -9.129 1.00 87.50 94 ALA A CA 1
ATOM 782 C C . ALA A 1 94 ? 8.229 9.902 -10.363 1.00 87.50 94 ALA A C 1
ATOM 784 O O . ALA A 1 94 ? 9.348 9.452 -10.636 1.00 87.50 94 ALA A O 1
ATOM 785 N N . GLY A 1 95 ? 7.166 9.646 -11.133 1.00 86.88 95 GLY A N 1
ATOM 786 C CA . GLY A 1 95 ? 7.187 8.792 -12.316 1.00 86.88 95 GLY A CA 1
ATOM 787 C C . GLY A 1 95 ? 7.082 7.307 -11.982 1.00 86.88 95 GLY A C 1
ATOM 788 O O . GLY A 1 95 ? 7.467 6.471 -12.803 1.00 86.88 95 GLY A O 1
ATOM 789 N N . LEU A 1 96 ? 6.563 6.954 -10.800 1.00 83.69 96 LEU A N 1
ATOM 790 C CA . LEU A 1 96 ? 6.443 5.557 -10.390 1.00 83.69 96 LEU A CA 1
ATOM 791 C C . LEU A 1 96 ? 5.364 4.827 -11.194 1.00 83.69 96 LEU A C 1
ATOM 793 O O . LEU A 1 96 ? 5.561 3.678 -11.571 1.00 83.69 96 LEU A O 1
ATOM 797 N N . THR A 1 97 ? 4.263 5.499 -11.533 1.00 87.38 97 THR A N 1
ATOM 798 C CA . THR A 1 97 ? 3.133 4.920 -12.282 1.00 87.38 97 THR A CA 1
ATOM 799 C C . THR A 1 97 ? 3.517 4.223 -13.587 1.00 87.38 97 THR A C 1
ATOM 801 O O . THR A 1 97 ? 3.227 3.034 -13.719 1.00 87.38 97 THR A O 1
ATOM 804 N N . PRO A 1 98 ? 4.195 4.856 -14.561 1.00 87.88 98 PRO A N 1
ATOM 805 C CA . PRO A 1 98 ? 4.555 4.174 -15.808 1.00 87.88 98 PRO A CA 1
ATOM 806 C C . PRO A 1 98 ? 5.485 2.969 -15.596 1.00 87.88 98 PRO A C 1
ATOM 808 O O . PRO A 1 98 ? 5.431 2.001 -16.358 1.00 87.88 98 PRO A O 1
ATOM 811 N N . VAL A 1 99 ? 6.334 2.990 -14.565 1.00 83.19 99 VAL A N 1
ATOM 812 C CA . VAL A 1 99 ? 7.178 1.839 -14.216 1.00 83.19 99 VAL A CA 1
ATOM 813 C C . VAL A 1 99 ? 6.334 0.740 -13.573 1.00 83.19 99 VAL A C 1
ATOM 815 O O . VAL A 1 99 ? 6.393 -0.410 -14.009 1.00 83.19 99 VAL A O 1
ATOM 818 N N . PHE A 1 100 ? 5.489 1.104 -12.610 1.00 81.88 100 PHE A N 1
ATOM 819 C CA . PHE A 1 100 ? 4.598 0.203 -11.891 1.00 81.88 100 PHE A CA 1
ATOM 820 C C . PHE A 1 100 ? 3.671 -0.558 -12.843 1.00 81.88 100 PHE A C 1
ATOM 822 O O . PHE A 1 100 ? 3.594 -1.777 -12.768 1.00 81.88 100 PHE A O 1
ATOM 829 N N . LYS A 1 101 ? 3.058 0.119 -13.819 1.00 85.50 101 LYS A N 1
ATOM 830 C CA . LYS A 1 101 ? 2.163 -0.499 -14.818 1.00 85.50 101 LYS A CA 1
ATOM 831 C C . LYS A 1 101 ? 2.829 -1.596 -15.649 1.00 85.50 101 LYS A C 1
ATOM 833 O O . LYS A 1 101 ? 2.156 -2.522 -16.087 1.00 85.50 101 LYS A O 1
ATOM 838 N N . ARG A 1 102 ? 4.141 -1.490 -15.887 1.00 82.06 102 ARG A N 1
ATOM 839 C CA . ARG A 1 102 ? 4.919 -2.488 -16.646 1.00 82.06 102 ARG A CA 1
ATOM 840 C C . ARG A 1 102 ? 5.359 -3.653 -15.769 1.00 82.06 102 ARG A C 1
ATOM 842 O O . ARG A 1 102 ? 5.306 -4.805 -16.191 1.00 82.06 102 ARG A O 1
ATOM 849 N N . VAL A 1 103 ? 5.799 -3.329 -14.559 1.00 78.25 103 VAL A N 1
ATOM 850 C CA . VAL A 1 103 ? 6.428 -4.263 -13.623 1.00 78.25 103 VAL A CA 1
ATOM 851 C C . VAL A 1 103 ? 5.390 -5.084 -12.863 1.00 78.25 103 VAL A C 1
ATOM 853 O O . VAL A 1 103 ? 5.523 -6.304 -12.758 1.00 78.25 103 VAL A O 1
ATOM 856 N N . ALA A 1 104 ? 4.336 -4.431 -12.373 1.00 76.31 104 ALA A N 1
ATOM 857 C CA . ALA A 1 104 ? 3.365 -5.047 -11.486 1.00 76.31 104 ALA A CA 1
ATOM 858 C C . ALA A 1 104 ? 2.675 -6.269 -12.107 1.00 76.31 104 ALA A C 1
ATOM 860 O O . ALA A 1 104 ? 2.669 -7.317 -11.461 1.00 76.31 104 ALA A O 1
ATOM 861 N N . PRO A 1 105 ? 2.198 -6.227 -13.369 1.00 79.06 105 PRO A N 1
ATOM 862 C CA . PRO A 1 105 ? 1.557 -7.390 -13.969 1.00 79.06 105 PRO A CA 1
ATOM 863 C C . PRO A 1 105 ? 2.456 -8.613 -14.115 1.00 79.06 105 PRO A C 1
ATOM 865 O O . PRO A 1 105 ? 1.969 -9.732 -13.983 1.00 79.06 105 PRO A O 1
ATOM 868 N N . LYS A 1 106 ? 3.756 -8.415 -14.360 1.00 76.06 106 LYS A N 1
ATOM 869 C CA . LYS A 1 106 ? 4.720 -9.513 -14.503 1.00 76.06 106 LYS A CA 1
ATOM 870 C C . LYS A 1 106 ? 4.965 -10.211 -13.173 1.00 76.06 106 LYS A C 1
ATOM 872 O O . LYS A 1 106 ? 4.886 -11.427 -13.093 1.00 76.06 106 LYS A O 1
ATOM 877 N N . MET A 1 107 ? 5.227 -9.438 -12.125 1.00 72.25 107 MET A N 1
ATOM 878 C CA . MET A 1 107 ? 5.514 -10.004 -10.806 1.00 72.25 107 MET A CA 1
ATOM 879 C C . MET A 1 107 ? 4.278 -10.634 -10.168 1.00 72.25 107 MET A C 1
ATOM 881 O O . MET A 1 107 ? 4.369 -11.668 -9.513 1.00 72.25 107 MET A O 1
ATOM 885 N N . PHE A 1 108 ? 3.121 -10.006 -10.353 1.00 71.56 108 PHE A N 1
ATOM 886 C CA . PHE A 1 108 ? 1.898 -10.398 -9.673 1.00 71.56 108 PHE A CA 1
ATOM 887 C C . PHE A 1 108 ? 1.213 -11.593 -10.331 1.00 71.56 108 PHE A C 1
ATOM 889 O O . PHE A 1 108 ? 0.557 -12.353 -9.632 1.00 71.56 108 PHE A O 1
ATOM 896 N N . ARG A 1 109 ? 1.387 -11.805 -11.644 1.00 75.94 109 ARG A N 1
ATOM 897 C CA . ARG A 1 109 ? 0.854 -12.984 -12.346 1.00 75.94 109 ARG A CA 1
ATOM 898 C C . ARG A 1 109 ? 1.298 -14.287 -11.680 1.00 75.94 109 ARG A C 1
ATOM 900 O O . ARG A 1 109 ? 0.445 -15.098 -11.334 1.00 75.94 109 ARG A O 1
ATOM 907 N N . ASP A 1 110 ? 2.598 -14.417 -11.437 1.00 73.62 110 ASP A N 1
ATOM 908 C CA . ASP A 1 110 ? 3.211 -15.674 -10.995 1.00 73.62 110 ASP A CA 1
ATOM 909 C C . ASP A 1 110 ? 3.362 -15.769 -9.466 1.00 73.62 110 ASP A C 1
ATOM 911 O O . ASP A 1 110 ? 3.773 -16.800 -8.942 1.00 73.62 110 ASP A O 1
ATOM 915 N N . THR A 1 111 ? 3.007 -14.708 -8.731 1.00 74.06 111 THR A N 1
ATOM 916 C CA . THR A 1 111 ? 3.054 -14.699 -7.264 1.00 74.06 111 THR A CA 1
ATOM 917 C C . THR A 1 111 ? 1.669 -14.935 -6.678 1.00 74.06 111 THR A C 1
ATOM 919 O O . THR A 1 111 ? 0.712 -14.250 -7.043 1.00 74.06 111 THR A O 1
ATOM 922 N N . ARG A 1 112 ? 1.586 -15.876 -5.734 1.00 78.38 112 ARG A N 1
ATOM 923 C CA . ARG A 1 112 ? 0.381 -16.184 -4.962 1.00 78.38 112 ARG A CA 1
ATOM 924 C C . ARG A 1 112 ? 0.329 -15.348 -3.673 1.00 78.38 112 ARG A C 1
ATOM 926 O O . ARG A 1 112 ? 1.205 -15.484 -2.811 1.00 78.38 112 ARG A O 1
ATOM 933 N N . LEU A 1 113 ? -0.674 -14.482 -3.544 1.00 76.44 113 LEU A N 1
ATOM 934 C CA . LEU A 1 113 ? -0.774 -13.460 -2.488 1.00 76.44 113 LEU A CA 1
ATOM 935 C C . LEU A 1 113 ? -1.249 -13.993 -1.144 1.00 76.44 113 LEU A C 1
ATOM 937 O O . LEU A 1 113 ? -0.852 -13.486 -0.101 1.00 76.44 113 LEU A O 1
ATOM 941 N N . ASP A 1 114 ? -2.084 -15.019 -1.165 1.00 81.88 114 ASP A N 1
ATOM 942 C CA . ASP A 1 114 ? -2.622 -15.702 0.012 1.00 81.88 114 ASP A CA 1
ATOM 943 C C . ASP A 1 114 ? -1.669 -16.781 0.545 1.00 81.88 114 ASP A C 1
ATOM 945 O O . ASP A 1 114 ? -1.995 -17.507 1.485 1.00 81.88 114 ASP A O 1
ATOM 949 N N . SER A 1 115 ? -0.465 -16.897 -0.028 1.00 82.06 115 SER A N 1
ATOM 950 C CA . SER A 1 115 ? 0.523 -17.852 0.460 1.00 82.06 115 SER A CA 1
ATOM 951 C C . SER A 1 115 ? 0.881 -17.567 1.931 1.00 82.06 115 SER A C 1
ATOM 953 O O . SER A 1 115 ? 1.043 -16.403 2.321 1.00 82.06 115 SER A O 1
ATOM 955 N N . PRO A 1 116 ? 1.085 -18.602 2.773 1.00 83.44 116 PRO A N 1
ATOM 956 C CA . PRO A 1 116 ? 1.379 -18.409 4.196 1.00 83.44 116 PRO A CA 1
ATOM 957 C C . PRO A 1 116 ? 2.589 -17.507 4.473 1.00 83.44 116 PRO A C 1
ATOM 959 O O . PRO A 1 116 ? 2.648 -16.850 5.515 1.00 83.44 116 PRO A O 1
ATOM 962 N N . HIS A 1 117 ? 3.554 -17.466 3.550 1.00 76.31 117 HIS A N 1
ATOM 963 C CA . HIS A 1 117 ? 4.718 -16.586 3.626 1.00 76.31 117 HIS A CA 1
ATOM 964 C C . HIS A 1 117 ? 4.344 -15.113 3.424 1.00 76.31 117 HIS A C 1
ATOM 966 O O . HIS A 1 117 ? 4.736 -14.288 4.248 1.00 76.31 117 HIS A O 1
ATOM 972 N N . VAL A 1 118 ? 3.543 -14.782 2.404 1.00 76.19 118 VAL A N 1
ATOM 973 C CA . VAL A 1 118 ? 3.078 -13.403 2.157 1.00 76.19 118 VAL A CA 1
ATOM 974 C C . VAL A 1 118 ? 2.197 -12.918 3.308 1.00 76.19 118 VAL A C 1
ATOM 976 O O . VAL A 1 118 ? 2.423 -11.833 3.837 1.00 76.19 118 VAL A O 1
ATOM 979 N N . VAL A 1 119 ? 1.271 -13.752 3.786 1.00 80.00 119 VAL A N 1
ATOM 980 C CA . VAL A 1 119 ? 0.411 -13.421 4.935 1.00 80.00 119 VAL A CA 1
ATOM 981 C C . VAL A 1 119 ? 1.240 -13.125 6.189 1.00 80.00 119 VAL A C 1
ATOM 983 O O . VAL A 1 119 ? 1.001 -12.141 6.888 1.00 80.00 119 VAL A O 1
ATOM 986 N N . ASN A 1 120 ? 2.226 -13.974 6.499 1.00 81.50 120 ASN A N 1
ATOM 987 C CA . ASN A 1 120 ? 3.129 -13.756 7.633 1.00 81.50 120 ASN A CA 1
ATOM 988 C C . ASN A 1 120 ? 3.931 -12.466 7.494 1.00 81.50 120 ASN A C 1
ATOM 990 O O . ASN A 1 120 ? 4.114 -11.748 8.478 1.00 81.50 120 ASN A O 1
ATOM 994 N N . PHE A 1 121 ? 4.417 -12.203 6.288 1.00 77.44 121 PHE A N 1
ATOM 995 C CA . PHE A 1 121 ? 5.192 -11.020 5.985 1.00 77.44 121 PHE A CA 1
ATOM 996 C C . PHE A 1 121 ? 4.376 -9.742 6.217 1.00 77.44 121 PHE A C 1
ATOM 998 O O . PHE A 1 121 ? 4.788 -8.897 7.012 1.00 77.44 121 PHE A O 1
ATOM 1005 N N . GLU A 1 122 ? 3.197 -9.633 5.600 1.00 76.69 122 GLU A N 1
ATOM 1006 C CA . GLU A 1 122 ? 2.323 -8.458 5.730 1.00 76.69 122 GLU A CA 1
ATOM 1007 C C . GLU A 1 122 ? 1.877 -8.247 7.180 1.00 76.69 122 GLU A C 1
ATOM 1009 O O . GLU A 1 122 ? 1.867 -7.126 7.693 1.00 76.69 122 GLU A O 1
ATOM 1014 N N . TRP A 1 123 ? 1.603 -9.341 7.893 1.00 81.62 123 TRP A N 1
ATOM 1015 C CA . TRP A 1 123 ? 1.283 -9.303 9.315 1.00 81.62 123 TRP A CA 1
ATOM 1016 C C . TRP A 1 123 ? 2.408 -8.705 10.168 1.00 81.62 123 TRP A C 1
ATOM 1018 O O . TRP A 1 123 ? 2.168 -7.828 11.005 1.00 81.62 123 TRP A O 1
ATOM 1028 N N . GLN A 1 124 ? 3.643 -9.172 9.973 1.00 78.62 124 GLN A N 1
ATOM 1029 C CA . GLN A 1 124 ? 4.806 -8.660 10.701 1.00 78.62 124 GLN A CA 1
ATOM 1030 C C . GLN A 1 124 ? 5.074 -7.199 10.354 1.00 78.62 124 GLN A C 1
ATOM 1032 O O . GLN A 1 124 ? 5.312 -6.388 11.250 1.00 78.62 124 GLN A O 1
ATOM 1037 N N . LEU A 1 125 ? 4.982 -6.862 9.069 1.00 76.75 125 LEU A N 1
ATOM 1038 C CA . LEU A 1 125 ? 5.186 -5.517 8.562 1.00 76.75 125 LEU A CA 1
ATOM 1039 C C . LEU A 1 125 ? 4.187 -4.530 9.188 1.00 76.75 125 LEU A C 1
ATOM 1041 O O . LEU A 1 125 ? 4.585 -3.480 9.701 1.00 76.75 125 LEU A O 1
ATOM 1045 N N . MET A 1 126 ? 2.904 -4.895 9.218 1.00 78.56 126 MET A N 1
ATOM 1046 C CA . MET A 1 126 ? 1.852 -4.104 9.854 1.00 78.56 126 MET A CA 1
ATOM 1047 C C . MET A 1 126 ? 2.109 -3.913 11.353 1.00 78.56 126 MET A C 1
ATOM 1049 O O . MET A 1 126 ? 1.995 -2.797 11.865 1.00 78.56 126 MET A O 1
ATOM 1053 N N . ARG A 1 127 ? 2.468 -4.982 12.072 1.00 82.62 127 ARG A N 1
ATOM 1054 C CA . ARG A 1 127 ? 2.760 -4.909 13.511 1.00 82.62 127 ARG A CA 1
ATOM 1055 C C . ARG A 1 127 ? 3.934 -3.993 13.822 1.00 82.62 127 ARG A C 1
ATOM 1057 O O . ARG A 1 127 ? 3.827 -3.157 14.721 1.00 82.62 127 ARG A O 1
ATOM 1064 N N . ASP A 1 128 ? 5.026 -4.141 13.077 1.00 79.25 128 ASP A N 1
ATOM 1065 C CA . ASP A 1 128 ? 6.229 -3.328 13.249 1.00 79.25 128 ASP A CA 1
ATOM 1066 C C . ASP A 1 128 ? 5.927 -1.852 12.947 1.00 79.25 128 ASP A C 1
ATOM 1068 O O . ASP A 1 128 ? 6.331 -0.979 13.717 1.00 79.25 128 ASP A O 1
ATOM 1072 N N . PHE A 1 129 ? 5.148 -1.567 11.897 1.00 77.94 129 PHE A N 1
ATOM 1073 C CA . PHE A 1 129 ? 4.700 -0.212 11.565 1.00 77.94 129 PHE A CA 1
ATOM 1074 C C . PHE A 1 129 ? 3.869 0.432 12.666 1.00 77.94 129 PHE A C 1
ATOM 1076 O O . PHE A 1 129 ? 4.163 1.551 13.083 1.00 77.94 129 PHE A O 1
ATOM 1083 N N . LEU A 1 130 ? 2.855 -0.276 13.161 1.00 79.12 130 LEU A N 1
ATOM 1084 C CA . LEU A 1 130 ? 1.987 0.199 14.239 1.00 79.12 130 LEU A CA 1
ATOM 1085 C C . LEU A 1 130 ? 2.707 0.250 15.597 1.00 79.12 130 LEU A C 1
ATOM 1087 O O . LEU A 1 130 ? 2.200 0.870 16.532 1.00 79.12 130 LEU A O 1
ATOM 1091 N N . GLY A 1 131 ? 3.873 -0.391 15.721 1.00 81.88 131 GLY A N 1
ATOM 1092 C CA . GLY A 1 131 ? 4.613 -0.501 16.975 1.00 81.88 131 GLY A CA 1
ATOM 1093 C C . GLY A 1 131 ? 3.870 -1.333 18.023 1.00 81.88 131 GLY A C 1
ATOM 1094 O O . GLY A 1 131 ? 3.916 -0.999 19.207 1.00 81.88 131 GLY A O 1
ATOM 1095 N N . VAL A 1 132 ? 3.157 -2.382 17.594 1.00 83.50 132 VAL A N 1
ATOM 1096 C CA . VAL A 1 132 ? 2.302 -3.213 18.458 1.00 83.50 132 VAL A CA 1
ATOM 1097 C C . VAL A 1 132 ? 2.722 -4.682 18.461 1.00 83.50 132 VAL A C 1
ATOM 1099 O O . VAL A 1 132 ? 3.192 -5.245 17.469 1.00 83.50 132 VAL A O 1
ATOM 1102 N N . ASN A 1 133 ? 2.518 -5.343 19.598 1.00 86.50 133 ASN A N 1
ATOM 1103 C CA . ASN A 1 133 ? 2.669 -6.789 19.705 1.00 86.50 133 ASN A CA 1
ATOM 1104 C C . ASN A 1 133 ? 1.404 -7.538 19.239 1.00 86.50 133 ASN A C 1
ATOM 1106 O O . ASN A 1 133 ? 0.396 -6.941 18.872 1.00 86.50 133 ASN A O 1
ATOM 1110 N N . GLU A 1 134 ? 1.466 -8.867 19.252 1.00 84.00 134 GLU A N 1
ATOM 1111 C CA . GLU A 1 134 ? 0.393 -9.742 18.771 1.00 84.00 134 GLU A CA 1
ATOM 1112 C C . GLU A 1 134 ? -0.917 -9.559 19.536 1.00 84.00 134 GLU A C 1
ATOM 1114 O O . GLU A 1 134 ? -1.973 -9.386 18.933 1.00 84.00 134 GLU A O 1
ATOM 1119 N N . ARG A 1 135 ? -0.831 -9.521 20.871 1.00 84.94 135 ARG A N 1
ATOM 1120 C CA . ARG A 1 135 ? -1.990 -9.323 21.748 1.00 84.94 135 ARG A CA 1
ATOM 1121 C C . ARG A 1 135 ? -2.634 -7.960 21.503 1.00 84.94 135 ARG A C 1
ATOM 1123 O O . ARG A 1 135 ? -3.854 -7.855 21.445 1.00 84.94 135 ARG A O 1
ATOM 1130 N N . GLN A 1 136 ? -1.819 -6.923 21.326 1.00 86.81 136 GLN A N 1
ATOM 1131 C CA . GLN A 1 136 ? -2.288 -5.571 21.027 1.00 86.81 136 GLN A CA 1
ATOM 1132 C C . GLN A 1 136 ? -2.953 -5.490 19.650 1.00 86.81 136 GLN A C 1
ATOM 1134 O O . GLN A 1 136 ? -4.008 -4.879 19.532 1.00 86.81 136 GLN A O 1
ATOM 1139 N N . ALA A 1 137 ? -2.383 -6.120 18.624 1.00 81.81 137 ALA A N 1
ATOM 1140 C CA . ALA A 1 137 ? -2.975 -6.138 17.291 1.00 81.81 137 ALA A CA 1
ATOM 1141 C C . ALA A 1 137 ? -4.323 -6.887 17.268 1.00 81.81 137 ALA A C 1
ATOM 1143 O O . ALA A 1 137 ? -5.299 -6.365 16.731 1.00 81.81 137 ALA A O 1
ATOM 1144 N N . ALA A 1 138 ? -4.424 -8.031 17.956 1.00 81.75 138 ALA A N 1
ATOM 1145 C CA . ALA A 1 138 ? -5.695 -8.734 18.146 1.00 81.75 138 ALA A CA 1
ATOM 1146 C C . ALA A 1 138 ? -6.727 -7.866 18.891 1.00 81.75 138 ALA A C 1
ATOM 1148 O O . ALA A 1 138 ? -7.867 -7.739 18.447 1.00 81.75 138 ALA A O 1
ATOM 1149 N N . ALA A 1 139 ? -6.324 -7.182 19.969 1.00 81.12 139 ALA A N 1
ATOM 1150 C CA . ALA A 1 139 ? -7.198 -6.255 20.692 1.00 81.12 139 ALA A CA 1
ATOM 1151 C C . ALA A 1 139 ? -7.680 -5.092 19.804 1.00 81.12 139 ALA A C 1
ATOM 1153 O O . ALA A 1 139 ? -8.840 -4.685 19.899 1.00 81.12 139 ALA A O 1
ATOM 1154 N N . LEU A 1 140 ? -6.833 -4.608 18.888 1.00 75.12 140 LEU A N 1
ATOM 1155 C CA . LEU A 1 140 ? -7.164 -3.599 17.873 1.00 75.12 140 LEU A CA 1
ATOM 1156 C C . LEU A 1 140 ? -8.013 -4.144 16.714 1.00 75.12 140 LEU A C 1
ATOM 1158 O O . LEU A 1 140 ? -8.478 -3.352 15.899 1.00 75.12 140 LEU A O 1
ATOM 1162 N N . GLY A 1 141 ? -8.356 -5.437 16.712 1.00 75.00 141 GLY A N 1
ATOM 1163 C CA . GLY A 1 141 ? -9.210 -6.038 15.684 1.00 75.00 141 GLY A CA 1
ATOM 1164 C C . GLY A 1 141 ? -8.455 -6.272 14.382 1.00 75.00 141 GLY A C 1
ATOM 1165 O O . GLY A 1 141 ? -9.058 -6.320 13.323 1.00 75.00 141 GLY A O 1
ATOM 1166 N N . LEU A 1 142 ? -7.134 -6.389 14.465 1.00 75.62 142 LEU A N 1
ATOM 1167 C CA . LEU A 1 142 ? -6.255 -6.688 13.350 1.00 75.62 142 LEU A CA 1
ATOM 1168 C C . LEU A 1 142 ? -5.594 -8.050 13.614 1.00 75.62 142 LEU A C 1
ATOM 1170 O O . LEU A 1 142 ? -4.400 -8.070 13.859 1.00 75.62 142 LEU A O 1
ATOM 1174 N N . PRO A 1 143 ? -6.292 -9.192 13.722 1.00 81.06 143 PRO A N 1
ATOM 1175 C CA . PRO A 1 143 ? -5.620 -10.486 13.801 1.00 81.06 143 PRO A CA 1
ATOM 1176 C C . PRO A 1 143 ? -5.002 -10.865 12.446 1.00 81.06 143 PRO A C 1
ATOM 1178 O O . PRO A 1 143 ? -5.425 -10.406 11.387 1.00 81.06 143 PRO A O 1
ATOM 1181 N N . LYS A 1 144 ? -4.019 -11.771 12.468 1.00 83.81 144 LYS A N 1
ATOM 1182 C CA . LYS A 1 144 ? -3.388 -12.307 11.251 1.00 83.81 144 LYS A CA 1
ATOM 1183 C C . LYS A 1 144 ? -4.398 -12.951 10.282 1.00 83.81 144 LYS A C 1
ATOM 1185 O O . LYS A 1 144 ? -4.167 -12.950 9.078 1.00 83.81 144 LYS A O 1
ATOM 1190 N N . THR A 1 145 ? -5.504 -13.491 10.790 1.00 85.19 145 THR A N 1
ATOM 1191 C CA . THR A 1 145 ? -6.577 -14.086 9.976 1.00 85.19 145 THR A CA 1
ATOM 1192 C C . THR A 1 145 ? -7.254 -13.063 9.066 1.00 85.19 145 THR A C 1
ATOM 1194 O O . THR A 1 145 ? -7.471 -13.361 7.901 1.00 85.19 145 THR A O 1
ATOM 1197 N N . GLU A 1 146 ? -7.475 -11.832 9.534 1.00 78.31 146 GLU A N 1
ATOM 1198 C CA . GLU A 1 146 ? -8.043 -10.750 8.713 1.00 78.31 146 GLU A CA 1
ATOM 1199 C C . GLU A 1 146 ? -7.099 -10.366 7.564 1.00 78.31 146 GLU A C 1
ATOM 1201 O O . GLU A 1 146 ? -7.535 -10.138 6.440 1.00 78.31 146 GLU A O 1
ATOM 1206 N N . ILE A 1 147 ? -5.783 -10.363 7.813 1.00 77.50 147 ILE A N 1
ATOM 1207 C CA . ILE A 1 147 ? -4.770 -10.170 6.761 1.00 77.50 147 ILE A CA 1
ATOM 1208 C C . ILE A 1 147 ? -4.866 -11.292 5.719 1.00 77.50 147 ILE A C 1
ATOM 1210 O O . ILE A 1 147 ? -4.814 -11.025 4.522 1.00 77.50 147 ILE A O 1
ATOM 1214 N N . ALA A 1 148 ? -5.023 -12.542 6.164 1.00 84.06 148 ALA A N 1
ATOM 1215 C CA . ALA A 1 148 ? -5.148 -13.691 5.273 1.00 84.06 148 ALA A CA 1
ATOM 1216 C C . ALA A 1 148 ? -6.409 -13.615 4.402 1.00 84.06 148 ALA A C 1
ATOM 1218 O O . ALA A 1 148 ? -6.322 -13.837 3.196 1.00 84.06 148 ALA A O 1
ATOM 1219 N N . GLU A 1 149 ? -7.557 -13.257 4.983 1.00 81.50 149 GLU A N 1
ATOM 1220 C CA . GLU A 1 149 ? -8.816 -13.068 4.250 1.00 81.50 149 GLU A CA 1
ATOM 1221 C C . GLU A 1 149 ? -8.683 -11.980 3.185 1.00 81.50 149 GLU A C 1
ATOM 1223 O O . GLU A 1 149 ? -9.053 -12.179 2.030 1.00 81.50 149 GLU A O 1
ATOM 1228 N N . VAL A 1 150 ? -8.091 -10.846 3.558 1.00 76.81 150 VAL A N 1
ATOM 1229 C CA . VAL A 1 150 ? -7.864 -9.716 2.658 1.00 76.81 150 VAL A CA 1
ATOM 1230 C C . VAL A 1 150 ? -6.958 -10.098 1.477 1.00 76.81 150 VAL A C 1
ATOM 1232 O O . VAL A 1 150 ? -7.231 -9.722 0.336 1.00 76.81 150 VAL A O 1
ATOM 1235 N N . LEU A 1 151 ? -5.894 -10.863 1.730 1.00 79.31 151 LEU A N 1
ATOM 1236 C CA . LEU A 1 151 ? -4.983 -11.340 0.686 1.00 79.31 151 LEU A CA 1
ATOM 1237 C C . LEU A 1 151 ? -5.604 -12.438 -0.189 1.00 79.31 151 LEU A C 1
ATOM 1239 O O . LEU A 1 151 ? -5.357 -12.453 -1.393 1.00 79.31 151 LEU A O 1
ATOM 1243 N N . SER A 1 152 ? -6.438 -13.306 0.388 1.00 84.00 152 SER A N 1
ATOM 1244 C CA . SER A 1 152 ? -7.197 -14.332 -0.348 1.00 84.00 152 SER A CA 1
ATOM 1245 C C . SER A 1 152 ? -8.187 -13.691 -1.309 1.00 84.00 152 SER A C 1
ATOM 1247 O O . SER A 1 152 ? -8.179 -13.990 -2.500 1.00 84.00 152 SER A O 1
ATOM 1249 N N . TYR A 1 153 ? -8.940 -12.704 -0.826 1.00 80.44 153 TYR A N 1
ATOM 1250 C CA . TYR A 1 153 ? -9.833 -11.913 -1.662 1.00 80.44 153 TYR A CA 1
ATOM 1251 C C . TYR A 1 153 ? -9.084 -11.229 -2.817 1.00 80.44 153 TYR A C 1
ATOM 1253 O O . TYR A 1 153 ? -9.545 -11.226 -3.961 1.00 80.44 153 TYR A O 1
ATOM 1261 N N . ALA A 1 154 ? -7.899 -10.673 -2.538 1.00 78.44 154 ALA A N 1
ATOM 1262 C CA . ALA A 1 154 ? -7.068 -10.063 -3.566 1.00 78.44 154 ALA A CA 1
ATOM 1263 C C . ALA A 1 154 ? -6.572 -11.079 -4.612 1.00 78.44 154 ALA A C 1
ATOM 1265 O O . ALA A 1 154 ? -6.547 -10.754 -5.799 1.00 78.44 154 ALA A O 1
ATOM 1266 N N . GLU A 1 155 ? -6.204 -12.297 -4.208 1.00 83.38 155 GLU A N 1
ATOM 1267 C CA . GLU A 1 155 ? -5.810 -13.366 -5.137 1.00 83.38 155 GLU A CA 1
ATOM 1268 C C . GLU A 1 155 ? -6.977 -13.780 -6.042 1.00 83.38 155 GLU A C 1
ATOM 1270 O O . GLU A 1 155 ? -6.798 -13.898 -7.252 1.00 83.38 155 GLU A O 1
ATOM 1275 N N . GLU A 1 156 ? -8.185 -13.927 -5.501 1.00 85.06 156 GLU A N 1
ATOM 1276 C CA . GLU A 1 156 ? -9.377 -14.300 -6.279 1.00 85.06 156 GLU A CA 1
ATOM 1277 C C . GLU A 1 156 ? -9.721 -13.257 -7.355 1.00 85.06 156 GLU A C 1
ATOM 1279 O O . GLU A 1 156 ? -10.093 -13.591 -8.482 1.00 85.06 156 GLU A O 1
ATOM 1284 N N . HIS A 1 157 ? -9.546 -11.973 -7.037 1.00 81.69 157 HIS A N 1
ATOM 1285 C CA . HIS A 1 157 ? -9.944 -10.859 -7.904 1.00 81.69 157 HIS A CA 1
ATOM 1286 C C . HIS A 1 157 ? -8.790 -10.299 -8.754 1.00 81.69 157 HIS A C 1
ATOM 1288 O O . HIS A 1 157 ? -8.986 -9.398 -9.578 1.00 81.69 157 HIS A O 1
ATOM 1294 N N . LYS A 1 158 ? -7.587 -10.863 -8.623 1.00 80.31 158 LYS A N 1
ATOM 1295 C CA . LYS A 1 158 ? -6.358 -10.486 -9.341 1.00 80.31 158 LYS A CA 1
ATOM 1296 C C . LYS A 1 158 ? -6.484 -10.498 -10.857 1.00 80.31 158 LYS A C 1
ATOM 1298 O O . LYS A 1 158 ? -5.895 -9.641 -11.517 1.00 80.31 158 LYS A O 1
ATOM 1303 N N . ALA A 1 159 ? -7.239 -11.430 -11.426 1.00 83.56 159 ALA A N 1
ATOM 1304 C CA . ALA A 1 159 ? -7.475 -11.495 -12.870 1.00 83.56 159 ALA A CA 1
ATOM 1305 C C . ALA A 1 159 ? -8.678 -10.647 -13.331 1.00 83.56 159 ALA A C 1
ATOM 1307 O O . ALA A 1 159 ? -8.891 -10.480 -14.532 1.00 83.56 159 ALA A O 1
ATOM 1308 N N . GLY A 1 160 ? -9.465 -10.110 -12.393 1.00 81.06 160 GLY A N 1
ATOM 1309 C CA . GLY A 1 160 ? -10.714 -9.407 -12.665 1.00 81.06 160 GLY A CA 1
ATOM 1310 C C . GLY A 1 160 ? -10.538 -7.974 -13.173 1.00 81.06 160 GLY A C 1
ATOM 1311 O O . GLY A 1 160 ? -9.430 -7.457 -13.325 1.00 81.06 160 GLY A O 1
ATOM 1312 N N . ARG A 1 161 ? -11.668 -7.287 -13.392 1.00 77.75 161 ARG A N 1
ATOM 1313 C CA . ARG A 1 161 ? -11.733 -5.906 -13.922 1.00 77.75 161 ARG A CA 1
ATOM 1314 C C . ARG A 1 161 ? -10.951 -4.882 -13.100 1.00 77.75 161 ARG A C 1
ATOM 1316 O O . ARG A 1 161 ? -10.588 -3.841 -13.633 1.00 77.75 161 ARG A O 1
ATOM 1323 N N . CYS A 1 162 ? -10.701 -5.190 -11.835 1.00 72.12 162 CYS A N 1
ATOM 1324 C CA . CYS A 1 162 ? -10.029 -4.339 -10.863 1.00 72.12 162 CYS A CA 1
ATOM 1325 C C . CYS A 1 162 ? -8.611 -4.821 -10.520 1.00 72.12 162 CYS A C 1
ATOM 1327 O O . CYS A 1 162 ? -7.934 -4.186 -9.724 1.00 72.12 162 CYS A O 1
ATOM 1329 N N . GLY A 1 163 ? -8.156 -5.927 -11.115 1.00 75.81 163 GLY A N 1
ATOM 1330 C CA . GLY A 1 163 ? -6.834 -6.503 -10.888 1.00 75.81 163 GLY A CA 1
ATOM 1331 C C . GLY A 1 163 ? -5.828 -6.128 -11.978 1.00 75.81 163 GLY A C 1
ATOM 1332 O O . GLY A 1 163 ? -5.724 -4.974 -12.404 1.00 75.81 163 GLY A O 1
ATOM 1333 N N . LEU A 1 164 ? -5.079 -7.117 -12.464 1.00 82.94 164 LEU A N 1
ATOM 1334 C CA . LEU A 1 164 ? -4.012 -6.954 -13.455 1.00 82.94 164 LEU A CA 1
ATOM 1335 C C . LEU A 1 164 ? -4.407 -6.158 -14.713 1.00 82.94 164 LEU A C 1
ATOM 1337 O O . LEU A 1 164 ? -3.622 -5.291 -15.116 1.00 82.94 164 LEU A O 1
ATOM 1341 N N . PRO A 1 165 ? -5.586 -6.380 -15.331 1.00 86.06 165 PRO A N 1
ATOM 1342 C CA . PRO A 1 165 ? -5.998 -5.622 -16.511 1.00 86.06 165 PRO A CA 1
ATOM 1343 C C . PRO A 1 165 ? -6.133 -4.119 -16.242 1.00 86.06 165 PRO A C 1
ATOM 1345 O O . PRO A 1 165 ? -5.718 -3.306 -17.069 1.00 86.06 165 PRO A O 1
ATOM 1348 N N . TYR A 1 166 ? -6.673 -3.732 -15.081 1.00 84.25 166 TYR A N 1
ATOM 1349 C CA . TYR A 1 166 ? -6.810 -2.323 -14.712 1.00 84.25 166 TYR A CA 1
ATOM 1350 C C . TYR A 1 166 ? -5.445 -1.670 -14.524 1.00 84.25 166 TYR A C 1
ATOM 1352 O O . TYR A 1 166 ? -5.197 -0.611 -15.102 1.00 84.25 166 TYR A O 1
ATOM 1360 N N . ILE A 1 167 ? -4.542 -2.339 -13.805 1.00 82.69 167 ILE A N 1
ATOM 1361 C CA . ILE A 1 167 ? -3.182 -1.852 -13.539 1.00 82.69 167 ILE A CA 1
ATOM 1362 C C . ILE A 1 167 ? -2.401 -1.660 -14.836 1.00 82.69 167 ILE A C 1
ATOM 1364 O O . ILE A 1 167 ? -1.745 -0.639 -15.017 1.00 82.69 167 ILE A O 1
ATOM 1368 N N . ALA A 1 168 ? -2.503 -2.598 -15.776 1.00 84.94 168 ALA A N 1
ATOM 1369 C CA . ALA A 1 168 ? -1.845 -2.479 -17.074 1.00 84.94 168 ALA A CA 1
ATOM 1370 C C . ALA A 1 168 ? -2.470 -1.391 -17.975 1.00 84.94 168 ALA A C 1
ATOM 1372 O O . ALA A 1 168 ? -1.840 -0.931 -18.931 1.00 84.94 168 ALA A O 1
ATOM 1373 N N . SER A 1 169 ? -3.705 -0.961 -17.698 1.00 86.62 169 SER A N 1
ATOM 1374 C CA . SER A 1 169 ? -4.449 -0.045 -18.564 1.00 86.62 169 SER A CA 1
ATOM 1375 C C . SER A 1 169 ? -3.896 1.381 -18.544 1.00 86.62 169 SER A C 1
ATOM 1377 O O . SER A 1 169 ? -3.337 1.855 -17.556 1.00 86.62 169 SER A O 1
ATOM 1379 N N . ARG A 1 170 ? -4.142 2.153 -19.611 1.00 83.06 170 ARG A N 1
ATOM 1380 C CA . ARG A 1 170 ? -3.794 3.588 -19.657 1.00 83.06 170 ARG A CA 1
ATOM 1381 C C . ARG A 1 170 ? -4.471 4.416 -18.556 1.00 83.06 170 ARG A C 1
ATOM 1383 O O . ARG A 1 170 ? -3.906 5.432 -18.178 1.00 83.06 170 ARG A O 1
ATOM 1390 N N . LYS A 1 171 ? -5.592 3.943 -18.002 1.00 84.75 171 LYS A N 1
ATOM 1391 C CA . LYS A 1 171 ? -6.387 4.636 -16.977 1.00 84.75 171 LYS A CA 1
ATOM 1392 C C . LYS A 1 171 ? -5.779 4.573 -15.571 1.00 84.75 171 LYS A C 1
ATOM 1394 O O . LYS A 1 171 ? -6.172 5.362 -14.725 1.00 84.75 171 LYS A O 1
ATOM 1399 N N . PHE A 1 172 ? -4.842 3.657 -15.313 1.00 85.94 172 PHE A N 1
ATOM 1400 C CA . PHE A 1 172 ? -4.228 3.530 -13.992 1.00 85.94 172 PHE A CA 1
ATOM 1401 C C . PHE A 1 172 ? -3.255 4.677 -13.680 1.00 85.94 172 PHE A C 1
ATOM 1403 O O . PHE A 1 172 ? -2.307 4.904 -14.447 1.00 85.94 172 PHE A O 1
ATOM 1410 N N . SER A 1 173 ? -3.463 5.287 -12.512 1.00 86.50 173 SER A N 1
ATOM 1411 C CA . SER A 1 173 ? -2.502 6.048 -11.707 1.00 86.50 173 SER A CA 1
ATOM 1412 C C . SER A 1 173 ? -2.718 5.721 -10.224 1.00 86.50 173 SER A C 1
ATOM 1414 O O . SER A 1 173 ? -3.773 5.182 -9.856 1.00 86.50 173 SER A O 1
ATOM 1416 N N . PHE A 1 174 ? -1.749 6.039 -9.361 1.00 81.56 174 PHE A N 1
ATOM 1417 C CA . PHE A 1 174 ? -1.943 5.861 -7.920 1.00 81.56 174 PHE A CA 1
ATOM 1418 C C . PHE A 1 174 ? -3.098 6.737 -7.433 1.00 81.56 174 PHE A C 1
ATOM 1420 O O . PHE A 1 174 ? -3.988 6.242 -6.740 1.00 81.56 174 PHE A O 1
ATOM 1427 N N . GLN A 1 175 ? -3.134 8.006 -7.845 1.00 83.69 175 GLN A N 1
ATOM 1428 C CA . GLN A 1 175 ? -4.180 8.947 -7.452 1.00 83.69 175 GLN A CA 1
ATOM 1429 C C . GLN A 1 175 ? -5.579 8.456 -7.847 1.00 83.69 175 GLN A C 1
ATOM 1431 O O . GLN A 1 175 ? -6.493 8.468 -7.022 1.00 83.69 175 GLN A O 1
ATOM 1436 N N . GLU A 1 176 ? -5.752 7.968 -9.077 1.00 83.56 176 GLU A N 1
ATOM 1437 C CA . GLU A 1 176 ? -7.045 7.464 -9.545 1.00 83.56 176 GLU A CA 1
ATOM 1438 C C . GLU A 1 176 ? -7.459 6.195 -8.789 1.00 83.56 176 GLU A C 1
ATOM 1440 O O . GLU A 1 176 ? -8.629 6.025 -8.445 1.00 83.56 176 GLU A O 1
ATOM 1445 N N . SER A 1 177 ? -6.505 5.322 -8.455 1.00 76.62 177 SER A N 1
ATOM 1446 C CA . SER A 1 177 ? -6.794 4.146 -7.634 1.00 76.62 177 SER A CA 1
ATOM 1447 C C . SER A 1 177 ? -7.258 4.509 -6.222 1.00 76.62 177 SER A C 1
ATOM 1449 O O . SER A 1 177 ? -8.252 3.959 -5.749 1.00 76.62 177 SER A O 1
ATOM 1451 N N . PHE A 1 178 ? -6.572 5.430 -5.540 1.00 75.12 178 PHE A N 1
ATOM 1452 C CA . PHE A 1 178 ? -6.963 5.866 -4.192 1.00 75.12 178 PHE A CA 1
ATOM 1453 C C . PHE A 1 178 ? -8.285 6.647 -4.197 1.00 75.12 178 PHE A C 1
ATOM 1455 O O . PHE A 1 178 ? -9.066 6.546 -3.252 1.00 75.12 178 PHE A O 1
ATOM 1462 N N . ARG A 1 179 ? -8.602 7.359 -5.286 1.00 75.38 179 ARG A N 1
ATOM 1463 C CA . ARG A 1 179 ? -9.915 7.991 -5.494 1.00 75.38 179 ARG A CA 1
ATOM 1464 C C . ARG A 1 179 ? -11.052 6.977 -5.610 1.00 75.38 179 ARG A C 1
ATOM 1466 O O . ARG A 1 179 ? -12.177 7.240 -5.176 1.00 75.38 179 ARG A O 1
ATOM 1473 N N . ARG A 1 180 ? -10.788 5.817 -6.208 1.00 72.38 180 ARG A N 1
ATOM 1474 C CA . ARG A 1 180 ? -11.795 4.767 -6.400 1.00 72.38 180 ARG A CA 1
ATOM 1475 C C . ARG A 1 180 ? -12.063 3.936 -5.155 1.00 72.38 180 ARG A C 1
ATOM 1477 O O . ARG A 1 180 ? -13.166 3.412 -5.069 1.00 72.38 180 ARG A O 1
ATOM 1484 N N . PHE A 1 181 ? -11.125 3.901 -4.211 1.00 70.44 181 PHE A N 1
ATOM 1485 C CA . PHE A 1 181 ? -11.203 3.075 -3.012 1.00 70.44 181 PHE A CA 1
ATOM 1486 C C . PHE A 1 181 ? -12.515 3.283 -2.245 1.00 70.44 181 PHE A C 1
ATOM 1488 O O . PHE A 1 181 ? -12.859 4.415 -1.900 1.00 70.44 181 PHE A O 1
ATOM 1495 N N . CYS A 1 182 ? -13.221 2.186 -1.962 1.00 60.44 182 CYS A N 1
ATOM 1496 C CA . CYS A 1 182 ? -14.504 2.205 -1.268 1.00 60.44 182 CYS A CA 1
ATOM 1497 C C . CYS A 1 182 ? -14.409 2.963 0.069 1.00 60.44 182 CYS A C 1
ATOM 1499 O O . CYS A 1 182 ? -15.162 3.898 0.300 1.00 60.44 182 CYS A O 1
ATOM 1501 N N . GLY A 1 183 ? -13.429 2.666 0.925 1.00 60.22 183 GLY A N 1
ATOM 1502 C CA . GLY A 1 183 ? -13.265 3.271 2.260 1.00 60.22 183 GLY A CA 1
ATOM 1503 C C . GLY A 1 183 ? -13.032 4.792 2.346 1.00 60.22 183 GLY A C 1
ATOM 1504 O O . GLY A 1 183 ? -12.735 5.271 3.444 1.00 60.22 183 GLY A O 1
ATOM 1505 N N . ARG A 1 184 ? -13.125 5.550 1.244 1.00 66.00 184 ARG A N 1
ATOM 1506 C CA . ARG A 1 184 ? -12.967 7.017 1.183 1.00 66.00 184 ARG A CA 1
ATOM 1507 C C . ARG A 1 184 ? -14.160 7.724 1.850 1.00 66.00 184 ARG A C 1
ATOM 1509 O O . ARG A 1 184 ? -15.279 7.267 1.671 1.00 66.00 184 ARG A O 1
ATOM 1516 N N . PRO A 1 185 ? -14.008 8.833 2.601 1.00 62.81 185 PRO A N 1
ATOM 1517 C CA . PRO A 1 185 ? -15.058 9.341 3.488 1.00 62.81 185 PRO A CA 1
ATOM 1518 C C . PRO A 1 185 ? -16.302 9.857 2.775 1.00 62.81 185 PRO A C 1
ATOM 1520 O O . PRO A 1 185 ? -17.392 9.794 3.328 1.00 62.81 185 PRO A O 1
ATOM 1523 N N . ASP A 1 186 ? -16.140 10.330 1.547 1.00 63.69 186 ASP A N 1
ATOM 1524 C CA . ASP A 1 186 ? -17.214 10.686 0.617 1.00 63.69 186 ASP A CA 1
ATOM 1525 C C . ASP A 1 186 ? -17.989 9.468 0.083 1.00 63.69 186 ASP A C 1
ATOM 1527 O O . ASP A 1 186 ? -19.088 9.630 -0.430 1.00 63.69 186 ASP A O 1
ATOM 1531 N N . LYS A 1 187 ? -17.450 8.258 0.260 1.00 60.09 187 LYS A N 1
ATOM 1532 C CA . LYS A 1 187 ? -18.046 6.960 -0.095 1.00 60.09 187 LYS A CA 1
ATOM 1533 C C . LYS A 1 187 ? -18.364 6.079 1.123 1.00 60.09 187 LYS A C 1
ATOM 1535 O O . LYS A 1 187 ? -19.018 5.053 0.998 1.00 60.09 187 LYS A O 1
ATOM 1540 N N . ILE A 1 188 ? -17.952 6.493 2.329 1.00 48.28 188 ILE A N 1
ATOM 1541 C CA . ILE A 1 188 ? -18.135 5.742 3.587 1.00 48.28 188 ILE A CA 1
ATOM 1542 C C . ILE A 1 188 ? -19.616 5.501 3.925 1.00 48.28 188 ILE A C 1
ATOM 1544 O O . ILE A 1 188 ? -19.914 4.534 4.625 1.00 48.28 188 ILE A O 1
ATOM 1548 N N . LEU A 1 189 ? -20.544 6.311 3.398 1.00 36.03 189 LEU A N 1
ATOM 1549 C CA . LEU A 1 189 ? -21.986 6.092 3.569 1.00 36.03 189 LEU A CA 1
ATOM 1550 C C . LEU A 1 189 ? -22.459 4.741 2.995 1.00 36.03 189 LEU A C 1
ATOM 1552 O O . LEU A 1 189 ? -23.426 4.184 3.503 1.00 36.03 189 LEU A O 1
ATOM 1556 N N . GLU A 1 190 ? -21.738 4.162 2.031 1.00 37.62 190 GLU A N 1
ATOM 1557 C CA . GLU A 1 190 ? -22.036 2.843 1.448 1.00 37.62 190 GLU A CA 1
ATOM 1558 C C . GLU A 1 190 ? -21.398 1.679 2.249 1.00 37.62 190 GLU A C 1
ATOM 1560 O O . GLU A 1 190 ? -21.709 0.512 2.031 1.00 37.62 190 GLU A O 1
ATOM 1565 N N . ILE A 1 191 ? -20.534 1.978 3.234 1.00 37.56 191 ILE A N 1
ATOM 1566 C CA . ILE A 1 191 ? -19.623 1.022 3.913 1.00 37.56 191 ILE A CA 1
ATOM 1567 C C . ILE A 1 191 ? -19.961 0.846 5.393 1.00 37.56 191 ILE A C 1
ATOM 1569 O O . ILE A 1 191 ? -19.243 0.185 6.143 1.00 37.56 191 ILE A O 1
ATOM 1573 N N . HIS A 1 192 ? -21.110 1.347 5.839 1.00 38.84 192 HIS A N 1
ATOM 1574 C CA . HIS A 1 192 ? -21.626 1.047 7.178 1.00 38.84 192 HIS A CA 1
ATOM 1575 C C . HIS A 1 192 ? -21.811 -0.469 7.447 1.00 38.84 192 HIS A C 1
ATOM 1577 O O . HIS A 1 192 ? -22.028 -0.854 8.595 1.00 38.84 192 HIS A O 1
ATOM 1583 N N . HIS A 1 193 ? -21.638 -1.326 6.430 1.00 38.78 193 HIS A N 1
ATOM 1584 C CA . HIS A 1 193 ? -21.712 -2.787 6.502 1.00 38.78 193 HIS A CA 1
ATOM 1585 C C . HIS A 1 193 ? -20.358 -3.533 6.429 1.00 38.78 193 HIS A C 1
ATOM 1587 O O . HIS A 1 193 ? -20.335 -4.744 6.640 1.00 38.78 193 HIS A O 1
ATOM 1593 N N . SER A 1 194 ? -19.220 -2.861 6.186 1.00 43.31 194 SER A N 1
ATOM 1594 C CA . SER A 1 194 ? -17.894 -3.510 6.245 1.00 43.31 194 SER A CA 1
ATOM 1595 C C . SER A 1 194 ? -17.330 -3.449 7.666 1.00 43.31 194 SER A C 1
ATOM 1597 O O . SER A 1 194 ? -17.327 -2.371 8.270 1.00 43.31 194 SER A O 1
ATOM 1599 N N . PRO A 1 195 ? -16.727 -4.530 8.198 1.00 57.00 195 PRO A N 1
ATOM 1600 C CA . PRO A 1 195 ? -15.938 -4.443 9.418 1.00 57.00 195 PRO A CA 1
ATOM 1601 C C . PRO A 1 195 ? -14.846 -3.384 9.225 1.00 57.00 195 PRO A C 1
ATOM 1603 O O . PRO A 1 195 ? -13.967 -3.533 8.378 1.00 57.00 195 PRO A O 1
ATOM 1606 N N . GLN A 1 196 ? -14.889 -2.296 9.997 1.00 60.66 196 GLN A N 1
ATOM 1607 C CA . GLN A 1 196 ? -13.909 -1.196 9.944 1.00 60.66 196 GLN A CA 1
ATOM 1608 C C . GLN A 1 196 ? -12.458 -1.700 10.074 1.00 60.66 196 GLN A C 1
ATOM 1610 O O . GLN A 1 196 ? -11.528 -1.086 9.557 1.00 60.66 196 GLN A O 1
ATOM 1615 N N . ALA A 1 197 ? -12.288 -2.855 10.721 1.00 60.47 197 ALA A N 1
ATOM 1616 C CA . ALA A 1 197 ? -11.056 -3.625 10.799 1.00 60.47 197 ALA A CA 1
ATOM 1617 C C . ALA A 1 197 ? -10.481 -4.022 9.426 1.00 60.47 197 ALA A C 1
ATOM 1619 O O . ALA A 1 197 ? -9.289 -3.841 9.212 1.00 60.47 197 ALA A O 1
ATOM 1620 N N . LYS A 1 198 ? -11.298 -4.485 8.471 1.00 64.06 198 LYS A N 1
ATOM 1621 C CA . LYS A 1 198 ? -10.842 -4.913 7.133 1.00 64.06 198 LYS A CA 1
ATOM 1622 C C . LYS A 1 198 ? -10.331 -3.738 6.300 1.00 64.06 198 LYS A C 1
ATOM 1624 O O . LYS A 1 198 ? -9.253 -3.807 5.713 1.00 64.06 198 LYS A O 1
ATOM 1629 N N . ALA A 1 199 ? -11.052 -2.616 6.329 1.00 65.06 199 ALA A N 1
ATOM 1630 C CA . ALA A 1 199 ? -10.614 -1.375 5.689 1.00 65.06 199 ALA A CA 1
ATOM 1631 C C . ALA A 1 199 ? -9.331 -0.828 6.33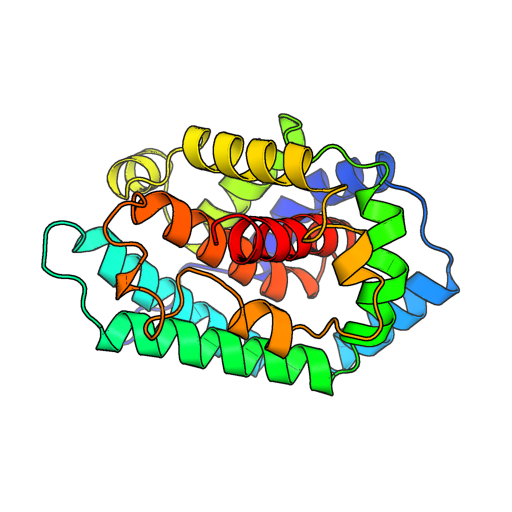6 1.00 65.06 199 ALA A C 1
ATOM 1633 O O . ALA A 1 199 ? -8.411 -0.398 5.641 1.00 65.06 199 ALA A O 1
ATOM 1634 N N . ALA A 1 200 ? -9.242 -0.896 7.668 1.00 65.19 200 ALA A N 1
ATOM 1635 C CA . ALA A 1 200 ? -8.047 -0.523 8.409 1.00 65.19 200 ALA A CA 1
ATOM 1636 C C . ALA A 1 200 ? -6.840 -1.385 8.032 1.00 65.19 200 ALA A C 1
ATOM 1638 O O . ALA A 1 200 ? -5.774 -0.841 7.751 1.00 65.19 200 ALA A O 1
ATOM 1639 N N . VAL A 1 201 ? -7.020 -2.707 7.984 1.00 65.88 201 VAL A N 1
ATOM 1640 C CA . VAL A 1 201 ? -6.008 -3.660 7.524 1.00 65.88 201 VAL A CA 1
ATOM 1641 C C . VAL A 1 201 ? -5.525 -3.271 6.130 1.00 65.88 201 VAL A C 1
ATOM 1643 O O . VAL A 1 201 ? -4.323 -3.086 5.951 1.00 65.88 201 VAL A O 1
ATOM 1646 N N . ALA A 1 202 ? -6.433 -3.076 5.172 1.00 65.06 202 ALA A N 1
ATOM 1647 C CA . ALA A 1 202 ? -6.085 -2.727 3.797 1.00 65.06 202 ALA A CA 1
ATOM 1648 C C . ALA A 1 202 ? -5.266 -1.427 3.720 1.00 65.06 202 ALA A C 1
ATOM 1650 O O . ALA A 1 202 ? -4.179 -1.416 3.143 1.00 65.06 202 ALA A O 1
ATOM 1651 N N . ILE A 1 203 ? -5.742 -0.353 4.362 1.00 67.38 203 ILE A N 1
ATOM 1652 C CA . ILE A 1 203 ? -5.071 0.955 4.384 1.00 67.38 203 ILE A CA 1
ATOM 1653 C C . ILE A 1 203 ? -3.687 0.855 5.018 1.00 67.38 203 ILE A C 1
ATOM 1655 O O . ILE A 1 203 ? -2.717 1.353 4.447 1.00 67.38 203 ILE A O 1
ATOM 1659 N N . ILE A 1 204 ? -3.581 0.223 6.190 1.00 66.50 204 ILE A N 1
ATOM 1660 C CA . ILE A 1 204 ? -2.310 0.125 6.910 1.00 66.50 204 ILE A CA 1
ATOM 1661 C C . ILE A 1 204 ? -1.323 -0.673 6.068 1.00 66.50 204 ILE A C 1
ATOM 1663 O O . ILE A 1 204 ? -0.238 -0.172 5.792 1.00 66.50 204 ILE A O 1
ATOM 1667 N N . THR A 1 205 ? -1.730 -1.850 5.593 1.00 64.81 205 THR A N 1
ATOM 1668 C CA . THR A 1 205 ? -0.935 -2.727 4.722 1.00 64.81 205 THR A CA 1
ATOM 1669 C C . THR A 1 205 ? -0.435 -1.948 3.504 1.00 64.81 205 THR A C 1
ATOM 1671 O O . THR A 1 205 ? 0.762 -1.913 3.224 1.00 64.81 205 THR A O 1
ATOM 1674 N N . GLY A 1 206 ? -1.312 -1.190 2.854 1.00 66.00 206 GLY A N 1
ATOM 1675 C CA . GLY A 1 206 ? -0.967 -0.294 1.760 1.00 66.00 206 GLY A CA 1
ATOM 1676 C C . GLY A 1 206 ? 0.075 0.776 2.088 1.00 66.00 206 GLY A C 1
ATOM 1677 O O . GLY A 1 206 ? 1.072 0.923 1.379 1.00 66.00 206 GLY A O 1
ATOM 1678 N N . VAL A 1 207 ? -0.130 1.512 3.180 1.00 66.38 207 VAL A N 1
ATOM 1679 C CA . VAL A 1 207 ? 0.776 2.581 3.623 1.00 66.38 207 VAL A CA 1
ATOM 1680 C C . VAL A 1 207 ? 2.138 2.030 3.993 1.00 66.38 207 VAL A C 1
ATOM 1682 O O . VAL A 1 207 ? 3.141 2.587 3.541 1.00 66.38 207 VAL A O 1
ATOM 1685 N N . VAL A 1 208 ? 2.199 0.925 4.748 1.00 63.12 208 VAL A N 1
ATOM 1686 C CA . VAL A 1 208 ? 3.493 0.345 5.124 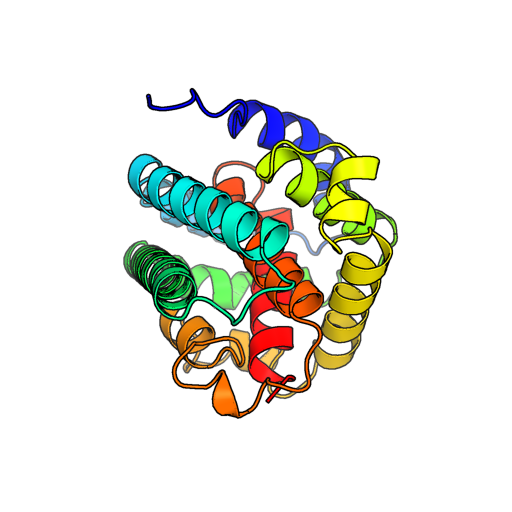1.00 63.12 208 VAL A CA 1
ATOM 1687 C C . VAL A 1 208 ? 4.290 -0.040 3.885 1.00 63.12 208 VAL A C 1
ATOM 1689 O O . VAL A 1 208 ? 5.494 0.211 3.826 1.00 63.12 208 VAL A O 1
ATOM 1692 N N . ASN A 1 209 ? 3.614 -0.554 2.861 1.00 63.16 209 ASN A N 1
ATOM 1693 C CA . ASN A 1 209 ? 4.265 -0.983 1.633 1.00 63.16 209 ASN A CA 1
ATOM 1694 C C . ASN A 1 209 ? 4.738 0.162 0.737 1.00 63.16 209 ASN A C 1
ATOM 1696 O O . ASN A 1 209 ? 5.801 0.065 0.117 1.00 63.16 209 ASN A O 1
ATOM 1700 N N . ILE A 1 210 ? 4.035 1.294 0.746 1.00 62.84 210 ILE A N 1
ATOM 1701 C CA . ILE A 1 210 ? 4.510 2.516 0.088 1.00 62.84 210 ILE A CA 1
ATOM 1702 C C . ILE A 1 210 ? 5.776 3.059 0.766 1.00 62.84 210 ILE A C 1
ATOM 1704 O O . ILE A 1 210 ? 6.633 3.632 0.102 1.00 62.84 210 ILE A O 1
ATOM 1708 N N . ILE A 1 211 ? 5.958 2.853 2.070 1.00 58.25 211 ILE A N 1
ATOM 1709 C CA . ILE A 1 211 ? 7.181 3.298 2.758 1.00 58.25 211 ILE A CA 1
ATOM 1710 C C . ILE A 1 211 ? 8.290 2.247 2.659 1.00 58.25 211 ILE A C 1
ATOM 1712 O O . ILE A 1 211 ? 9.469 2.576 2.725 1.00 58.25 211 ILE A O 1
ATOM 1716 N N . THR A 1 212 ? 7.972 0.967 2.474 1.00 56.00 212 THR A N 1
ATOM 1717 C CA . THR A 1 212 ? 9.001 -0.069 2.269 1.00 56.00 212 THR A CA 1
ATOM 1718 C C . THR A 1 212 ? 9.523 -0.126 0.830 1.00 56.00 212 THR A C 1
ATOM 1720 O O . THR A 1 212 ? 10.564 -0.755 0.596 1.00 56.00 212 THR A O 1
ATOM 1723 N N . LEU A 1 213 ? 8.912 0.630 -0.102 1.00 52.97 213 LEU A N 1
ATOM 1724 C CA . LEU A 1 213 ? 9.457 0.961 -1.434 1.00 52.97 213 LEU A CA 1
ATOM 1725 C C . LEU A 1 213 ? 10.933 1.364 -1.389 1.00 52.97 213 LEU A C 1
ATOM 1727 O O . LEU A 1 213 ? 11.684 1.072 -2.313 1.00 52.97 213 LEU A O 1
ATOM 1731 N N . PHE A 1 214 ? 11.365 1.991 -0.294 1.00 49.97 214 PHE A N 1
ATOM 1732 C CA . PHE A 1 214 ? 12.730 2.475 -0.108 1.00 49.97 214 PHE A CA 1
ATOM 1733 C C . PHE A 1 214 ? 13.789 1.379 0.087 1.00 49.97 214 PHE A C 1
ATOM 1735 O O . PHE A 1 214 ? 14.971 1.704 0.186 1.00 49.97 214 PHE A O 1
ATOM 1742 N N . GLY A 1 215 ? 13.410 0.096 0.137 1.00 45.12 215 GLY A N 1
ATOM 1743 C CA . GLY A 1 215 ? 14.382 -0.990 0.283 1.00 45.12 215 GLY A CA 1
ATOM 1744 C C . GLY A 1 215 ? 14.033 -2.323 -0.371 1.00 45.12 215 GLY A C 1
ATOM 1745 O O . GLY A 1 215 ? 14.954 -3.102 -0.607 1.00 45.12 215 GLY A O 1
ATOM 1746 N N . LEU A 1 216 ? 12.756 -2.622 -0.656 1.00 53.91 216 LEU A N 1
ATOM 1747 C CA . LEU A 1 216 ? 12.320 -3.972 -1.049 1.00 53.91 216 LEU A CA 1
ATOM 1748 C C . LEU A 1 216 ? 11.176 -3.963 -2.081 1.00 53.91 216 LEU A C 1
ATOM 1750 O O . LEU A 1 216 ? 10.111 -4.524 -1.850 1.00 53.91 216 LEU A O 1
ATOM 1754 N N . TRP A 1 217 ? 11.403 -3.374 -3.257 1.00 53.09 217 TRP A N 1
ATOM 1755 C CA . TRP A 1 217 ? 10.371 -3.192 -4.297 1.00 53.09 217 TRP A CA 1
ATOM 1756 C C . TRP A 1 217 ? 9.685 -4.486 -4.792 1.00 53.09 217 TRP A C 1
ATOM 1758 O O . TRP A 1 217 ? 8.577 -4.426 -5.319 1.00 53.09 217 TRP A O 1
ATOM 1768 N N . GLY A 1 218 ? 10.308 -5.655 -4.576 1.00 48.56 218 GLY A N 1
ATOM 1769 C CA . GLY A 1 218 ? 9.723 -6.978 -4.837 1.00 48.56 218 GLY A CA 1
ATOM 1770 C C . GLY A 1 218 ? 8.384 -7.208 -4.116 1.00 48.56 218 GLY A C 1
ATOM 1771 O O . GLY A 1 218 ? 7.486 -7.860 -4.635 1.00 48.56 218 GLY A O 1
ATOM 1772 N N . ILE A 1 219 ? 8.261 -6.621 -2.928 1.00 51.31 219 ILE A N 1
ATOM 1773 C CA . ILE A 1 219 ? 7.111 -6.728 -2.029 1.00 51.31 219 ILE A CA 1
ATOM 1774 C C . ILE A 1 219 ? 6.061 -5.658 -2.332 1.00 51.31 219 ILE A C 1
ATOM 1776 O O . ILE A 1 219 ? 4.872 -5.940 -2.297 1.00 51.31 219 ILE A O 1
ATOM 1780 N N . THR A 1 220 ? 6.478 -4.444 -2.699 1.00 52.41 220 THR A N 1
ATOM 1781 C CA . THR A 1 220 ? 5.554 -3.319 -2.902 1.00 52.41 220 THR A CA 1
ATOM 1782 C C . THR A 1 220 ? 4.485 -3.606 -3.957 1.00 52.41 220 THR A C 1
ATOM 1784 O O . THR A 1 220 ? 3.340 -3.173 -3.833 1.00 52.41 220 THR A O 1
ATOM 1787 N N . VAL A 1 221 ? 4.845 -4.339 -5.007 1.00 51.34 221 VAL A N 1
ATOM 1788 C CA . VAL A 1 221 ? 3.915 -4.677 -6.085 1.00 51.34 221 VAL A CA 1
ATOM 1789 C C . VAL A 1 221 ? 2.729 -5.490 -5.578 1.00 51.34 221 VAL A C 1
ATOM 1791 O O . VAL A 1 221 ? 1.596 -5.170 -5.920 1.00 51.34 221 VAL A O 1
ATOM 1794 N N . ILE A 1 222 ? 2.983 -6.497 -4.746 1.00 48.25 222 ILE A N 1
ATOM 1795 C CA . ILE A 1 222 ? 1.967 -7.404 -4.199 1.00 48.25 222 ILE A CA 1
ATOM 1796 C C . ILE A 1 222 ? 0.924 -6.589 -3.432 1.00 48.25 222 ILE A C 1
ATOM 1798 O O . ILE A 1 222 ? -0.274 -6.711 -3.671 1.00 48.25 222 ILE A O 1
ATOM 1802 N N . THR A 1 223 ? 1.372 -5.663 -2.596 1.00 52.56 223 THR A N 1
ATOM 1803 C CA . THR A 1 223 ? 0.489 -4.957 -1.673 1.00 52.56 223 THR A CA 1
ATOM 1804 C C . THR A 1 223 ? -0.243 -3.762 -2.275 1.00 52.56 223 THR A C 1
ATOM 1806 O O . THR A 1 223 ? -1.389 -3.482 -1.924 1.00 52.56 223 THR A O 1
ATOM 1809 N N . VAL A 1 224 ? 0.388 -3.042 -3.205 1.00 55.78 224 VAL A N 1
ATOM 1810 C CA . VAL A 1 224 ? -0.303 -1.984 -3.955 1.00 55.78 224 VAL A CA 1
ATOM 1811 C C . VAL A 1 224 ? -1.433 -2.598 -4.775 1.00 55.78 224 VAL A C 1
ATOM 1813 O O . VAL A 1 224 ? -2.507 -2.014 -4.868 1.00 55.78 224 VAL A O 1
ATOM 1816 N N . VAL A 1 225 ? -1.243 -3.801 -5.312 1.00 52.38 225 VAL A N 1
ATOM 1817 C CA . VAL A 1 225 ? -2.315 -4.496 -6.021 1.00 52.38 225 VAL A CA 1
ATOM 1818 C C . VAL A 1 225 ? -3.408 -4.972 -5.059 1.00 52.38 225 VAL A C 1
ATOM 1820 O O . VAL A 1 225 ? -4.581 -4.840 -5.386 1.00 52.38 225 VAL A O 1
ATOM 1823 N N . VAL A 1 226 ? -3.061 -5.429 -3.854 1.00 53.16 226 VAL A N 1
ATOM 1824 C CA . VAL A 1 226 ? -4.037 -5.749 -2.794 1.00 53.16 226 VAL A CA 1
ATOM 1825 C C . VAL A 1 226 ? -4.912 -4.527 -2.474 1.00 53.16 226 VAL A C 1
ATOM 1827 O O . VAL A 1 226 ? -6.134 -4.639 -2.483 1.00 53.16 226 VAL A O 1
ATOM 1830 N N . LEU A 1 227 ? -4.329 -3.331 -2.324 1.00 56.44 227 LEU A N 1
ATOM 1831 C CA . LEU A 1 227 ? -5.084 -2.074 -2.178 1.00 56.44 227 LEU A CA 1
ATOM 1832 C C . LEU A 1 227 ? -5.998 -1.765 -3.373 1.00 56.44 227 LEU A C 1
ATOM 1834 O O . LEU A 1 227 ? -7.133 -1.329 -3.182 1.00 56.44 227 LEU A O 1
ATOM 1838 N N . ILE A 1 228 ? -5.493 -1.948 -4.595 1.00 57.28 228 ILE A N 1
ATOM 1839 C CA . ILE A 1 228 ? -6.233 -1.677 -5.834 1.00 57.28 228 ILE A CA 1
ATOM 1840 C C . ILE A 1 228 ? -7.428 -2.628 -5.950 1.00 57.28 228 ILE A C 1
ATOM 1842 O O . ILE A 1 228 ? -8.529 -2.196 -6.283 1.00 57.28 228 ILE A O 1
ATOM 1846 N N . ILE A 1 229 ? -7.223 -3.904 -5.628 1.00 51.44 229 ILE A N 1
ATOM 1847 C CA . ILE A 1 229 ? -8.240 -4.943 -5.734 1.00 51.44 229 ILE A CA 1
ATOM 1848 C C . ILE A 1 229 ? -9.298 -4.781 -4.646 1.00 51.44 229 ILE A C 1
ATOM 1850 O O . ILE A 1 229 ? -10.473 -4.718 -4.978 1.00 51.44 229 ILE A O 1
ATOM 1854 N N . ILE A 1 230 ? -8.919 -4.623 -3.376 1.00 52.84 230 ILE A N 1
ATOM 1855 C CA . ILE A 1 230 ? -9.892 -4.403 -2.288 1.00 52.84 230 ILE A CA 1
ATOM 1856 C C . ILE A 1 230 ? -10.662 -3.104 -2.514 1.00 52.84 230 ILE A C 1
ATOM 1858 O O . ILE A 1 230 ? -11.877 -3.060 -2.355 1.00 52.84 230 ILE A O 1
ATOM 1862 N N . GLY A 1 231 ? -9.955 -2.045 -2.912 1.00 54.47 231 GLY A N 1
ATOM 1863 C CA . GLY A 1 231 ? -10.545 -0.731 -3.116 1.00 54.47 231 GLY A CA 1
ATOM 1864 C C . GLY A 1 231 ? -11.525 -0.657 -4.276 1.00 54.47 231 GLY A C 1
ATOM 1865 O O . GLY A 1 231 ? -12.416 0.185 -4.240 1.00 54.47 231 GLY A O 1
ATOM 1866 N N . CYS A 1 232 ? -11.353 -1.495 -5.298 1.00 54.34 232 CYS A N 1
ATOM 1867 C CA . CYS A 1 232 ? -12.197 -1.479 -6.488 1.00 54.34 232 CYS A CA 1
ATOM 1868 C C . CYS A 1 232 ? -13.191 -2.649 -6.571 1.00 54.34 232 CYS A C 1
ATOM 1870 O O . CYS A 1 232 ? -14.170 -2.503 -7.290 1.00 54.34 232 CYS A O 1
ATOM 1872 N N . ALA A 1 233 ? -12.951 -3.779 -5.895 1.00 47.56 233 ALA A 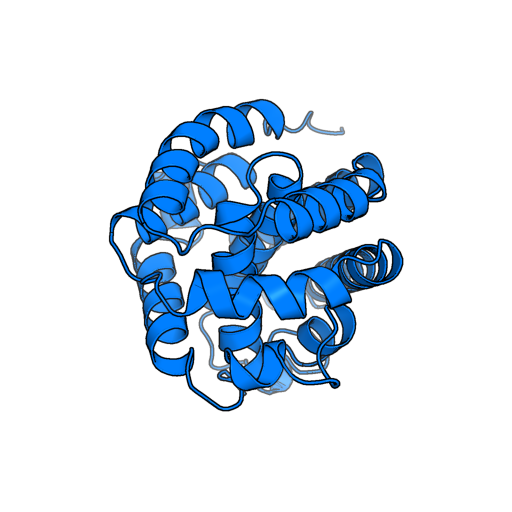N 1
ATOM 1873 C CA . ALA A 1 233 ? -13.858 -4.933 -5.881 1.00 47.56 233 ALA A CA 1
ATOM 1874 C C . ALA A 1 233 ? -14.778 -4.962 -4.641 1.00 47.56 233 ALA A C 1
ATOM 1876 O O . ALA A 1 233 ? -15.822 -5.602 -4.672 1.00 47.56 233 ALA A O 1
ATOM 1877 N N . GLY A 1 234 ? -14.440 -4.215 -3.579 1.00 46.94 234 GLY A N 1
ATOM 1878 C CA . GLY A 1 234 ? -15.355 -3.899 -2.475 1.00 46.94 234 GLY A CA 1
ATOM 1879 C C . GLY A 1 234 ? -16.356 -2.772 -2.785 1.00 46.94 234 GLY A C 1
ATOM 1880 O O . GLY A 1 234 ? -16.912 -2.207 -1.844 1.00 46.94 234 GLY A O 1
ATOM 1881 N N . CYS A 1 235 ? -16.512 -2.424 -4.069 1.00 43.16 235 CYS A N 1
ATOM 1882 C CA . CYS A 1 235 ? -17.527 -1.541 -4.647 1.00 43.16 235 CYS A CA 1
ATOM 1883 C C . CYS A 1 235 ? -18.450 -2.376 -5.539 1.00 43.16 235 CYS A C 1
ATOM 1885 O O . CYS A 1 235 ? -17.903 -3.220 -6.288 1.00 43.16 235 CYS A O 1
#

Foldseek 3Di:
DPDPPPFDLVVLLVVLVVLLVVLCVQFDDDDPVLVVVLVQLLVLQDLVLLVVLLVLLLVLLVVCLVVVVDDGDLVSLQSNLVSQLVLQVRSVVSVVLVSLLVPLLRGVVRDQQLPPSNLVSLLSLLCSSNVHDQVVCVSSVNHSVLSNVLSVLLNVCQVPPQHSVVSNDPPDGSNVLSVQFCSRSVNCVVVPPPDVNSVSSLSSSLSSLSSSSNRRVSSSSSNSRSSSSNGNVVD

Secondary structure (DSSP, 8-state):
--------HHHHHHHHHHHHHHHHHHSPPPPHHHHHHHHHHHHTS-HHHHHHHHHHHHHHHHHHHHTTTSPP-HHHHHHHHHHHHHHHHHHHHTTHHHHHHHHHHHHHHH--TTSHHHHHHHHHHHHHHHT--HHHHHHTT--HHHHHHHHHHHHHHTTSTTSHHHHHSTT--HHHHHHH-TTSTTTGGG-TTS-HHHHHHHHHHHHHHHHHTTT-HHHHHHHHHHHHHHHHH--